Protein AF-0000000066708363 (afdb_homodimer)

Structure (mmCIF, N/CA/C/O backbone):
data_AF-0000000066708363-model_v1
#
loop_
_entity.id
_entity.type
_entity.pdbx_description
1 polymer Bm6282
#
loop_
_atom_site.group_PDB
_atom_site.id
_atom_site.type_symbol
_atom_site.label_atom_id
_atom_site.label_alt_id
_atom_site.label_comp_id
_atom_site.label_asym_id
_atom_site.label_entity_id
_atom_site.label_seq_id
_atom_site.pdbx_PDB_ins_code
_atom_site.Cartn_x
_atom_site.Cartn_y
_atom_site.Cartn_z
_atom_site.occupancy
_atom_site.B_iso_or_equiv
_atom_site.auth_seq_id
_atom_site.auth_comp_id
_atom_site.auth_asym_id
_atom_site.auth_atom_id
_atom_site.pdbx_PDB_model_num
ATOM 1 N N . MET A 1 1 ? 2.162 -27.375 -17.016 1 74.38 1 MET A N 1
ATOM 2 C CA . MET A 1 1 ? 1.896 -26.875 -15.672 1 74.38 1 MET A CA 1
ATOM 3 C C . MET A 1 1 ? 2.543 -25.516 -15.461 1 74.38 1 MET A C 1
ATOM 5 O O . MET A 1 1 ? 3.693 -25.297 -15.844 1 74.38 1 MET A O 1
ATOM 9 N N . LYS A 1 2 ? 1.73 -24.594 -15.117 1 88.69 2 LYS A N 1
ATOM 10 C CA . LYS A 1 2 ? 2.271 -23.266 -14.82 1 88.69 2 LYS A CA 1
ATOM 11 C C . LYS A 1 2 ? 2.275 -23 -13.32 1 88.69 2 LYS A C 1
ATOM 13 O O . LYS A 1 2 ? 1.347 -23.391 -12.609 1 88.69 2 LYS A O 1
ATOM 18 N N . ASN A 1 3 ? 3.418 -22.516 -12.883 1 92.88 3 ASN A N 1
ATOM 19 C CA . ASN A 1 3 ? 3.582 -22.266 -11.453 1 92.88 3 ASN A CA 1
ATOM 20 C C . ASN A 1 3 ? 3.998 -20.828 -11.18 1 92.88 3 ASN A C 1
ATOM 22 O O . ASN A 1 3 ? 4.359 -20.094 -12.102 1 92.88 3 ASN A O 1
ATOM 26 N N . ILE A 1 4 ? 3.881 -20.516 -9.922 1 94.56 4 ILE A N 1
ATOM 27 C CA . ILE A 1 4 ? 4.363 -19.203 -9.477 1 94.56 4 ILE A CA 1
ATOM 28 C C . ILE A 1 4 ? 4.672 -19.25 -7.984 1 94.56 4 ILE A C 1
ATOM 30 O O . ILE A 1 4 ? 3.982 -19.922 -7.219 1 94.56 4 ILE A O 1
ATOM 34 N N . THR A 1 5 ? 5.754 -18.594 -7.633 1 97.56 5 THR A N 1
ATOM 35 C CA . THR A 1 5 ? 6.066 -18.328 -6.23 1 97.56 5 THR A CA 1
ATOM 36 C C . THR A 1 5 ? 6.004 -16.828 -5.934 1 97.56 5 THR A C 1
ATOM 38 O O . THR A 1 5 ? 6.484 -16.016 -6.719 1 97.56 5 THR A O 1
ATOM 41 N N . VAL A 1 6 ? 5.281 -16.484 -4.844 1 97.75 6 VAL A N 1
ATOM 42 C CA . VAL A 1 6 ? 5.219 -15.086 -4.414 1 97.75 6 VAL A CA 1
ATOM 43 C C . VAL A 1 6 ? 5.777 -14.953 -3 1 97.75 6 VAL A C 1
ATOM 45 O O . VAL A 1 6 ? 5.48 -15.781 -2.131 1 97.75 6 VAL A O 1
ATOM 48 N N . THR A 1 7 ? 6.637 -13.961 -2.805 1 98.38 7 THR A N 1
ATOM 49 C CA . THR A 1 7 ? 7.195 -13.672 -1.487 1 98.38 7 THR A CA 1
ATOM 50 C C . THR A 1 7 ? 6.941 -12.219 -1.099 1 98.38 7 THR A C 1
ATOM 52 O O . THR A 1 7 ? 6.668 -11.383 -1.959 1 98.38 7 THR A O 1
ATOM 55 N N . GLY A 1 8 ? 6.941 -11.961 0.172 1 98.19 8 GLY A N 1
ATOM 56 C CA . GLY A 1 8 ? 6.801 -10.602 0.678 1 98.19 8 GLY A CA 1
ATOM 57 C C . GLY A 1 8 ? 6.766 -10.531 2.193 1 98.19 8 GLY A C 1
ATOM 58 O O . GLY A 1 8 ? 6.977 -11.539 2.871 1 98.19 8 GLY A O 1
ATOM 59 N N . GLN A 1 9 ? 6.656 -9.312 2.684 1 98.12 9 GLN A N 1
ATOM 60 C CA . GLN A 1 9 ? 6.527 -9 4.105 1 98.12 9 GLN A CA 1
ATOM 61 C C . GLN A 1 9 ? 5.367 -8.039 4.359 1 98.12 9 GLN A C 1
ATOM 63 O O . GLN A 1 9 ? 5.258 -7.008 3.697 1 98.12 9 GLN A O 1
ATOM 68 N N . VAL A 1 10 ? 4.523 -8.391 5.316 1 97.94 10 VAL A N 1
ATOM 69 C CA . VAL A 1 10 ? 3.334 -7.57 5.531 1 97.94 10 VAL A CA 1
ATOM 70 C C . VAL A 1 10 ? 3.5 -6.742 6.805 1 97.94 10 VAL A C 1
ATOM 72 O O . VAL A 1 10 ? 4.055 -7.219 7.797 1 97.94 10 VAL A O 1
ATOM 75 N N . ALA A 1 11 ? 3.039 -5.535 6.73 1 96.81 11 ALA A N 1
ATOM 76 C CA . ALA A 1 11 ? 3.104 -4.652 7.891 1 96.81 11 ALA A CA 1
ATOM 77 C C . ALA A 1 11 ? 1.813 -3.85 8.039 1 96.81 11 ALA A C 1
ATOM 79 O O . ALA A 1 11 ? 1.157 -3.527 7.047 1 96.81 11 ALA A O 1
ATOM 80 N N . CYS A 1 12 ? 1.531 -3.574 9.25 1 97.5 12 CYS A N 1
ATOM 81 C CA . CYS A 1 12 ? 0.507 -2.604 9.617 1 97.5 12 CYS A CA 1
ATOM 82 C C . CYS A 1 12 ? 1.128 -1.377 10.281 1 97.5 12 CYS A C 1
ATOM 84 O O . CYS A 1 12 ? 1.634 -1.46 11.398 1 97.5 12 CYS A O 1
ATOM 86 N N . SER A 1 13 ? 0.974 -0.237 9.547 1 95 13 SER A N 1
ATOM 87 C CA . SER A 1 13 ? 1.759 0.93 9.938 1 95 13 SER A CA 1
ATOM 88 C C . SER A 1 13 ? 3.252 0.618 9.938 1 95 13 SER A C 1
ATOM 90 O O . SER A 1 13 ? 3.807 0.215 8.914 1 95 13 SER A O 1
ATOM 92 N N . ASP A 1 14 ? 3.912 0.66 11.047 1 93.19 14 ASP A N 1
ATOM 93 C CA . ASP A 1 14 ? 5.352 0.419 11.094 1 93.19 14 ASP A CA 1
ATOM 94 C C . ASP A 1 14 ? 5.664 -0.909 11.773 1 93.19 14 ASP A C 1
ATOM 96 O O . ASP A 1 14 ? 6.805 -1.157 12.172 1 93.19 14 ASP A O 1
ATOM 100 N N . ARG A 1 15 ? 4.617 -1.776 11.812 1 95.31 15 ARG A N 1
ATOM 101 C CA . ARG A 1 15 ? 4.812 -3.021 12.547 1 95.31 15 ARG A CA 1
ATOM 102 C C . ARG A 1 15 ? 4.566 -4.23 11.648 1 95.31 15 ARG A C 1
ATOM 104 O O . ARG A 1 15 ? 3.512 -4.34 11.023 1 95.31 15 ARG A O 1
ATOM 111 N N . SER A 1 16 ? 5.551 -5.168 11.695 1 96.5 16 SER A N 1
ATOM 112 C CA . SER A 1 16 ? 5.359 -6.441 11.008 1 96.5 16 SER A CA 1
ATOM 113 C C . SER A 1 16 ? 4.215 -7.238 11.625 1 96.5 16 SER A C 1
ATOM 115 O O . SER A 1 16 ? 4.039 -7.238 12.844 1 96.5 16 SER A O 1
ATOM 117 N N . GLN A 1 17 ? 3.527 -7.895 10.773 1 97.25 17 GLN A N 1
ATOM 118 C CA . GLN A 1 17 ? 2.361 -8.617 11.266 1 97.25 17 GLN A CA 1
ATOM 119 C C . GLN A 1 17 ? 2.529 -10.125 11.078 1 97.25 17 GLN A C 1
ATOM 121 O O . GLN A 1 17 ? 2.771 -10.594 9.961 1 97.25 17 GLN A O 1
ATOM 126 N N . LYS A 1 18 ? 2.379 -10.812 12.141 1 97.56 18 LYS A N 1
ATOM 127 C CA . LYS A 1 18 ? 2.455 -12.273 12.102 1 97.56 18 LYS A CA 1
ATOM 128 C C . LYS A 1 18 ? 1.069 -12.891 11.945 1 97.56 18 LYS A C 1
ATOM 130 O O . LYS A 1 18 ? 0.058 -12.234 12.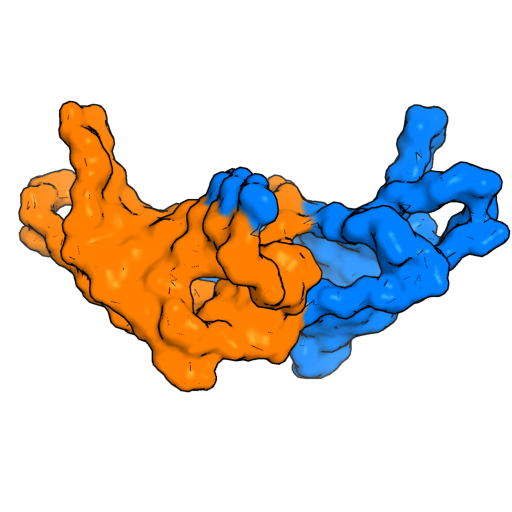211 1 97.56 18 LYS A O 1
ATOM 135 N N . ASP A 1 19 ? 0.992 -14.102 11.43 1 97.94 19 ASP A N 1
ATOM 136 C CA . ASP A 1 19 ? -0.207 -14.93 11.367 1 97.94 19 ASP A CA 1
ATOM 137 C C . ASP A 1 19 ? -1.272 -14.289 10.477 1 97.94 19 ASP A C 1
ATOM 139 O O . ASP A 1 19 ? -2.469 -14.406 10.75 1 97.94 19 ASP A O 1
ATOM 143 N N . ILE A 1 20 ? -0.797 -13.531 9.5 1 98.5 20 ILE A N 1
ATOM 144 C CA . ILE A 1 20 ? -1.688 -12.984 8.484 1 98.5 20 ILE A CA 1
ATOM 145 C C . ILE A 1 20 ? -1.919 -14.023 7.387 1 98.5 20 ILE A C 1
ATOM 147 O O . ILE A 1 20 ? -0.967 -14.609 6.867 1 98.5 20 ILE A O 1
ATOM 151 N N . GLU A 1 21 ? -3.127 -14.266 7.047 1 98.69 21 GLU A N 1
ATOM 152 C CA . GLU A 1 21 ? -3.469 -15.242 6.02 1 98.69 21 GLU A CA 1
ATOM 153 C C . GLU A 1 21 ? -3.248 -14.672 4.621 1 98.69 21 GLU A C 1
ATOM 155 O O . GLU A 1 21 ? -3.766 -13.602 4.293 1 98.69 21 GLU A O 1
ATOM 160 N N . ILE A 1 22 ? -2.516 -15.43 3.816 1 98.81 22 ILE A N 1
ATOM 161 C CA . ILE A 1 22 ? -2.227 -15.102 2.424 1 98.81 22 ILE A CA 1
ATOM 162 C C . ILE A 1 22 ? -2.775 -16.203 1.513 1 98.81 22 ILE A C 1
ATOM 164 O O . ILE A 1 22 ? -2.455 -17.375 1.687 1 98.81 22 ILE A O 1
ATOM 168 N N . GLN A 1 23 ? -3.59 -15.773 0.571 1 98.69 23 GLN A N 1
ATOM 169 C CA . GLN A 1 23 ? -4.145 -16.719 -0.394 1 98.69 23 GLN A CA 1
ATOM 170 C C . GLN A 1 23 ? -3.65 -16.406 -1.806 1 98.69 23 GLN A C 1
ATOM 172 O O . GLN A 1 23 ? -3.68 -15.258 -2.246 1 98.69 23 GLN A O 1
ATOM 177 N N . LEU A 1 24 ? -3.236 -17.438 -2.469 1 97.69 24 LEU A N 1
ATOM 178 C CA . LEU A 1 24 ? -2.881 -17.344 -3.881 1 97.69 24 LEU A CA 1
ATOM 179 C C . LEU A 1 24 ? -3.986 -17.922 -4.758 1 97.69 24 LEU A C 1
ATOM 181 O O . LEU A 1 24 ? -4.355 -19.094 -4.609 1 97.69 24 LEU A O 1
ATOM 185 N N . TRP A 1 25 ? -4.473 -17.016 -5.629 1 95.56 25 TRP A N 1
ATOM 186 C CA . TRP A 1 25 ? -5.605 -17.359 -6.484 1 95.56 25 TRP A CA 1
ATOM 187 C C . TRP A 1 25 ? -5.219 -17.281 -7.957 1 95.56 25 TRP A C 1
ATOM 189 O O . TRP A 1 25 ? -4.203 -16.672 -8.305 1 95.56 25 TRP A O 1
ATOM 199 N N . GLU A 1 26 ? -5.926 -18 -8.773 1 92.31 26 GLU A N 1
ATOM 200 C CA . GLU A 1 26 ? -5.828 -17.922 -10.227 1 92.31 26 GLU A CA 1
ATOM 201 C C . GLU A 1 26 ? -7.176 -17.578 -10.852 1 92.31 26 GLU A C 1
ATOM 203 O O . GLU A 1 26 ? -8.195 -18.188 -10.516 1 92.31 26 GLU A O 1
ATOM 208 N N . ARG A 1 27 ? -7.094 -16.516 -11.734 1 89.12 27 ARG A N 1
ATOM 209 C CA . ARG A 1 27 ? -8.32 -16.094 -12.406 1 89.12 27 ARG A CA 1
ATOM 210 C C . ARG A 1 27 ? -8.664 -17.047 -13.555 1 89.12 27 ARG A C 1
ATOM 212 O O . ARG A 1 27 ? -7.793 -17.422 -14.336 1 89.12 27 ARG A O 1
ATOM 219 N N . ASP A 1 28 ? -9.875 -17.453 -13.586 1 78.12 28 ASP A N 1
ATOM 220 C CA . ASP A 1 28 ? -10.352 -18.281 -14.703 1 78.12 28 ASP A CA 1
ATOM 221 C C . ASP A 1 28 ? -11.477 -17.562 -15.453 1 78.12 28 ASP A C 1
ATOM 223 O O . ASP A 1 28 ? -12.242 -16.797 -14.867 1 78.12 28 ASP A O 1
ATOM 227 N N . THR A 1 29 ? -11.438 -17.578 -16.719 1 68.69 29 THR A N 1
ATOM 228 C CA . THR A 1 29 ? -12.438 -16.922 -17.562 1 68.69 29 THR A CA 1
ATOM 229 C C . THR A 1 29 ? -13.75 -17.719 -17.562 1 68.69 29 THR A C 1
ATOM 231 O O . THR A 1 29 ? -14.828 -17.125 -17.609 1 68.69 29 THR A O 1
ATOM 234 N N . LEU A 1 30 ? -13.664 -18.953 -17.5 1 67.19 30 LEU A N 1
ATOM 235 C CA . LEU A 1 30 ? -14.852 -19.766 -17.734 1 67.19 30 LEU A CA 1
ATOM 236 C C . LEU A 1 30 ? -15.406 -20.312 -16.422 1 67.19 30 LEU A C 1
ATOM 238 O O . LEU A 1 30 ? -16.609 -20.562 -16.312 1 67.19 30 LEU A O 1
ATOM 242 N N . ASP A 1 31 ? -14.609 -20.5 -15.516 1 73.5 31 ASP A N 1
ATOM 243 C CA . ASP A 1 31 ? -14.977 -21.062 -14.227 1 73.5 31 ASP A CA 1
ATOM 244 C 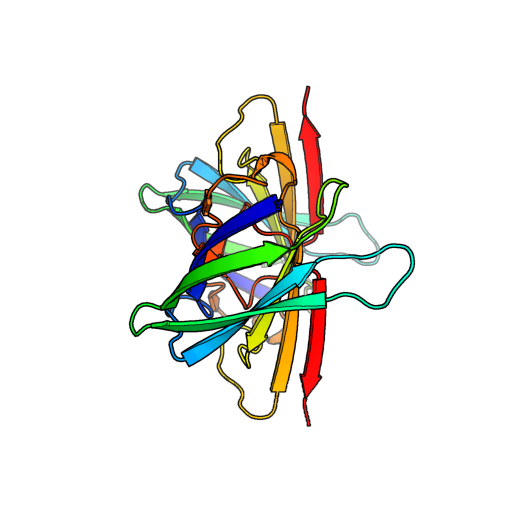C . ASP A 1 31 ? -14.586 -20.141 -13.078 1 73.5 31 ASP A C 1
ATOM 246 O O . ASP A 1 31 ? -13.938 -19.109 -13.297 1 73.5 31 ASP A O 1
ATOM 250 N N . PRO A 1 32 ? -15.312 -20.406 -11.984 1 81.38 32 PRO A N 1
ATOM 251 C CA . PRO A 1 32 ? -14.898 -19.641 -10.805 1 81.38 32 PRO A CA 1
ATOM 252 C C . PRO A 1 32 ? -13.391 -19.672 -10.578 1 81.38 32 PRO A C 1
ATOM 254 O O . PRO A 1 32 ? -12.719 -20.625 -10.984 1 81.38 32 PRO A O 1
ATOM 257 N N . ASP A 1 33 ? -12.805 -18.594 -9.938 1 88.06 33 ASP A N 1
ATOM 258 C CA . ASP A 1 33 ? -11.383 -18.531 -9.602 1 88.06 33 ASP A CA 1
ATOM 259 C C . ASP A 1 33 ? -10.977 -19.703 -8.711 1 88.06 33 ASP A C 1
ATOM 261 O O . ASP A 1 33 ? -11.789 -20.203 -7.922 1 88.06 33 ASP A O 1
ATOM 265 N N . ASP A 1 34 ? -9.797 -20.172 -8.938 1 90.69 34 ASP A N 1
ATOM 266 C CA . ASP A 1 34 ? -9.281 -21.297 -8.172 1 90.69 34 ASP A CA 1
ATOM 267 C C . ASP A 1 34 ? -8.297 -20.844 -7.098 1 90.69 34 ASP A C 1
ATOM 269 O O . ASP A 1 34 ? -7.406 -20.031 -7.371 1 90.69 34 ASP A O 1
ATOM 273 N N . LEU A 1 35 ? -8.523 -21.344 -5.902 1 94.5 35 LEU A N 1
ATOM 274 C CA . LEU A 1 35 ? -7.535 -21.188 -4.84 1 94.5 35 LEU A CA 1
ATOM 275 C C . LEU A 1 35 ? -6.379 -22.172 -5.031 1 94.5 35 LEU A C 1
ATOM 277 O O . LEU A 1 35 ? -6.57 -23.391 -4.965 1 94.5 35 LEU A O 1
ATOM 281 N N . LEU A 1 36 ? -5.211 -21.578 -5.238 1 94.44 36 LEU A N 1
ATOM 282 C CA . LEU A 1 36 ? -4.062 -22.438 -5.508 1 94.44 36 LEU A CA 1
ATOM 283 C C . LEU A 1 36 ? -3.396 -22.875 -4.207 1 94.44 36 LEU A C 1
ATOM 285 O O . LEU A 1 36 ? -2.918 -24.016 -4.098 1 94.44 36 LEU A O 1
ATOM 289 N N . ASN A 1 37 ? -3.309 -22 -3.273 1 97.31 37 ASN A N 1
ATOM 290 C CA . ASN A 1 37 ? -2.645 -22.297 -2.006 1 97.31 37 ASN A CA 1
ATOM 291 C C . ASN A 1 37 ? -2.928 -21.203 -0.97 1 97.31 37 ASN A C 1
ATOM 293 O O . ASN A 1 37 ? -3.398 -20.125 -1.314 1 97.31 37 ASN A O 1
ATOM 297 N N . THR A 1 38 ? -2.697 -21.562 0.262 1 98.5 38 THR A N 1
ATOM 298 C CA . THR A 1 38 ? -2.809 -20.625 1.374 1 98.5 38 THR A CA 1
ATOM 299 C C . THR A 1 38 ? -1.604 -20.75 2.303 1 98.5 38 THR A C 1
ATOM 301 O O . THR A 1 38 ? -1.072 -21.844 2.502 1 98.5 38 THR A O 1
ATOM 304 N N . THR A 1 39 ? -1.178 -19.641 2.848 1 98.69 39 THR A N 1
ATOM 305 C CA . THR A 1 39 ? -0.125 -19.609 3.855 1 98.69 39 THR A CA 1
ATOM 306 C C . THR A 1 39 ? -0.361 -18.5 4.867 1 98.69 39 THR A C 1
ATOM 308 O O . THR A 1 39 ? -1.358 -17.781 4.781 1 98.69 39 THR A O 1
ATOM 311 N N . LYS A 1 40 ? 0.516 -18.438 5.93 1 98.75 40 LYS A N 1
ATOM 312 C CA . LYS A 1 40 ? 0.484 -17.359 6.922 1 98.75 40 LYS A CA 1
ATOM 313 C C . LYS A 1 40 ? 1.862 -16.734 7.094 1 98.75 40 LYS A C 1
ATOM 315 O O . LYS A 1 40 ? 2.883 -17.391 6.867 1 98.75 40 LYS A O 1
ATOM 320 N N . THR A 1 41 ? 1.839 -15.5 7.398 1 98.75 41 THR A N 1
ATOM 321 C CA . THR A 1 41 ? 3.109 -14.828 7.645 1 98.75 41 THR A CA 1
ATOM 322 C C . THR A 1 41 ? 3.756 -15.344 8.922 1 98.75 41 THR A C 1
ATOM 324 O O . THR A 1 41 ? 3.064 -15.812 9.828 1 98.75 41 THR A O 1
ATOM 327 N N . ASP A 1 42 ? 5.051 -15.219 8.914 1 98.62 42 ASP A N 1
ATOM 328 C CA . ASP A 1 42 ? 5.805 -15.648 10.094 1 98.62 42 ASP A CA 1
ATOM 329 C C . ASP A 1 42 ? 5.973 -14.508 11.086 1 98.62 42 ASP A C 1
ATOM 331 O O . ASP A 1 42 ? 5.281 -13.492 11 1 98.62 42 ASP A O 1
ATOM 335 N N . ASN A 1 43 ? 6.895 -14.617 12.094 1 97.56 43 ASN A N 1
ATOM 336 C CA . ASN A 1 43 ? 7.074 -13.672 13.188 1 97.56 43 ASN A CA 1
ATOM 337 C C . ASN A 1 43 ? 7.613 -12.336 12.695 1 97.56 43 ASN A C 1
ATOM 339 O O . ASN A 1 43 ? 7.539 -11.328 13.398 1 97.56 43 ASN A O 1
ATOM 343 N N . HIS A 1 44 ? 8.133 -12.375 11.562 1 97.19 44 HIS A N 1
ATOM 344 C CA . HIS A 1 44 ? 8.688 -11.156 10.992 1 97.19 44 HIS A CA 1
ATOM 345 C C . HIS A 1 44 ? 7.789 -10.602 9.891 1 97.19 44 HIS A C 1
ATOM 347 O O . HIS A 1 44 ? 8.18 -9.688 9.164 1 97.19 44 HIS A O 1
ATOM 353 N N . GLY A 1 45 ? 6.586 -11.133 9.773 1 98.31 45 GLY A N 1
ATOM 354 C CA . GLY A 1 45 ? 5.633 -10.672 8.773 1 98.31 45 GLY A CA 1
ATOM 355 C C . GLY A 1 45 ? 5.934 -11.188 7.383 1 98.31 45 GLY A C 1
ATOM 356 O O . GLY A 1 45 ? 5.348 -10.719 6.402 1 98.31 45 GLY A O 1
ATOM 357 N N . ARG A 1 46 ? 6.883 -12.18 7.273 1 98.69 46 ARG A N 1
ATOM 358 C CA . ARG A 1 46 ? 7.285 -12.68 5.965 1 98.69 46 ARG A CA 1
ATOM 359 C C . ARG A 1 46 ? 6.379 -13.82 5.512 1 98.69 46 ARG A C 1
ATOM 361 O O . ARG A 1 46 ? 5.867 -14.578 6.336 1 98.69 46 ARG A O 1
ATOM 368 N N . PHE A 1 47 ? 6.27 -13.906 4.215 1 98.81 47 PHE A N 1
ATOM 369 C CA . PHE A 1 47 ? 5.543 -15.039 3.658 1 98.81 47 PHE A CA 1
ATOM 370 C C . PHE A 1 47 ? 6.195 -15.516 2.365 1 98.81 47 PHE A C 1
ATOM 372 O O . PHE A 1 47 ? 6.926 -14.766 1.719 1 98.81 47 PHE A O 1
ATOM 379 N N . ARG A 1 48 ? 6.043 -16.703 2.084 1 98.75 48 ARG A N 1
ATOM 380 C CA . ARG A 1 48 ? 6.324 -17.391 0.822 1 98.75 48 ARG A CA 1
ATOM 381 C C . ARG A 1 48 ? 5.191 -18.328 0.442 1 98.75 48 ARG A C 1
ATOM 383 O O . ARG A 1 48 ? 4.781 -19.172 1.246 1 98.75 48 ARG A O 1
ATOM 390 N N . ILE A 1 49 ? 4.68 -18.172 -0.757 1 98.62 49 ILE A N 1
ATOM 391 C CA . ILE A 1 49 ? 3.557 -19.016 -1.169 1 98.62 49 ILE A CA 1
ATOM 392 C C . ILE A 1 49 ? 3.771 -19.5 -2.602 1 98.62 49 ILE A C 1
ATOM 394 O O . ILE A 1 49 ? 4.16 -18.719 -3.475 1 98.62 49 ILE A O 1
ATOM 398 N N . PHE A 1 50 ? 3.613 -20.734 -2.738 1 97.38 50 PHE A N 1
ATOM 399 C CA . PHE A 1 50 ? 3.775 -21.406 -4.023 1 97.38 50 PHE A CA 1
ATOM 400 C C . PHE A 1 50 ? 2.439 -21.922 -4.535 1 97.38 50 PHE A C 1
ATOM 402 O O . PHE A 1 50 ? 1.643 -22.469 -3.764 1 97.38 50 PHE A O 1
ATOM 409 N N . GLY A 1 51 ? 2.199 -21.672 -5.82 1 95 51 GLY A N 1
ATOM 410 C CA . GLY A 1 51 ? 1.016 -22.234 -6.457 1 95 51 GLY A CA 1
ATOM 411 C C . GLY A 1 51 ? 1.285 -22.766 -7.852 1 95 51 GLY A C 1
ATOM 412 O O . GLY A 1 51 ? 2.199 -22.312 -8.531 1 95 51 GLY A O 1
ATOM 413 N N . GLN A 1 52 ? 0.464 -23.75 -8.164 1 90.38 52 GLN A N 1
ATOM 414 C CA . GLN A 1 52 ? 0.571 -24.328 -9.5 1 90.38 52 GLN A CA 1
ATOM 415 C C . GLN A 1 52 ? -0.801 -24.734 -10.039 1 90.38 52 GLN A C 1
ATOM 417 O O . GLN A 1 52 ? -1.725 -25 -9.266 1 90.38 52 GLN A O 1
ATOM 422 N N . GLU A 1 53 ? -0.96 -24.516 -11.242 1 82.62 53 GLU A N 1
ATOM 423 C CA . GLU A 1 53 ? -2.199 -24.922 -11.906 1 82.62 53 GLU A CA 1
ATOM 424 C C . GLU A 1 53 ? -1.915 -25.609 -13.234 1 82.62 53 GLU A C 1
ATOM 426 O O . GLU A 1 53 ? -0.942 -25.266 -13.914 1 82.62 53 GLU A O 1
ATOM 431 N N . ASN A 1 54 ? -2.834 -26.562 -13.453 1 75.19 54 ASN A N 1
ATOM 432 C CA . ASN A 1 54 ? -2.738 -27.297 -14.711 1 75.19 54 ASN A CA 1
ATOM 433 C C . ASN A 1 54 ? -3.441 -26.562 -15.852 1 75.19 54 ASN A C 1
ATOM 435 O O . ASN A 1 54 ? -4.629 -26.781 -16.109 1 75.19 54 ASN A O 1
ATOM 439 N N . GLU A 1 55 ? -3.039 -25.453 -16.094 1 65.06 55 GLU A N 1
ATOM 440 C CA . GLU A 1 55 ? -3.703 -24.781 -17.203 1 65.06 55 GLU A CA 1
ATOM 441 C C . GLU A 1 55 ? -2.76 -24.625 -18.391 1 65.06 55 GLU A C 1
ATOM 443 O O . GLU A 1 55 ? -1.555 -24.438 -18.219 1 65.06 55 GLU A O 1
ATOM 448 N N . VAL A 1 56 ? -3.312 -25 -19.5 1 60.56 56 VAL A N 1
ATOM 449 C CA . VAL A 1 56 ? -2.598 -24.891 -20.766 1 60.56 56 VAL A CA 1
ATOM 450 C C . VAL A 1 56 ? -2.266 -23.422 -21.031 1 60.56 56 VAL A C 1
ATOM 452 O O . VAL A 1 56 ? -1.199 -23.109 -21.578 1 60.56 56 VAL A O 1
ATOM 455 N N . ASN A 1 57 ? -3.209 -22.594 -20.641 1 62.31 57 ASN A N 1
ATOM 456 C CA . ASN A 1 57 ? -3.012 -21.172 -20.891 1 62.31 57 ASN A CA 1
ATOM 457 C C . ASN A 1 57 ? -2.326 -20.5 -19.703 1 62.31 57 ASN A C 1
ATOM 459 O O . ASN A 1 57 ? -2.238 -21.062 -18.625 1 62.31 57 ASN A O 1
ATOM 463 N N . ASN A 1 58 ? -1.78 -19.391 -20.031 1 72.62 58 ASN A N 1
ATOM 464 C CA . ASN A 1 58 ? -1.116 -18.609 -19 1 72.62 58 ASN A CA 1
ATOM 465 C C . ASN A 1 58 ? -2.061 -18.281 -17.844 1 72.62 58 ASN A C 1
ATOM 467 O O . ASN A 1 58 ? -3.262 -18.109 -18.047 1 72.62 58 ASN A O 1
ATOM 471 N N . ILE A 1 59 ? -1.612 -18.594 -16.625 1 82.88 59 ILE A N 1
ATOM 472 C CA . ILE A 1 59 ? -2.416 -18.26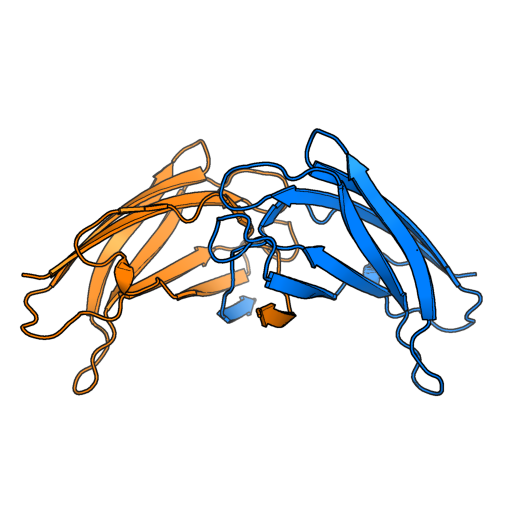6 -15.453 1 82.88 59 ILE A CA 1
ATOM 473 C C . ILE A 1 59 ? -2.352 -16.766 -15.18 1 82.88 59 ILE A C 1
ATOM 475 O O . ILE A 1 59 ? -1.387 -16.109 -15.555 1 82.88 59 ILE A O 1
ATOM 479 N N . GLU A 1 60 ? -3.438 -16.219 -14.617 1 89.62 60 GLU A N 1
ATOM 480 C CA . GLU A 1 60 ? -3.533 -14.844 -14.133 1 89.62 60 GLU A CA 1
ATOM 481 C C . GLU A 1 60 ? -3.648 -14.805 -12.609 1 89.62 60 GLU A C 1
ATOM 483 O O . GLU A 1 60 ? -4.746 -14.648 -12.07 1 89.62 60 GLU A O 1
ATOM 488 N N . PRO A 1 61 ? -2.475 -14.914 -11.984 1 93.25 61 PRO A N 1
ATOM 489 C CA . PRO A 1 61 ? -2.482 -15.039 -10.531 1 93.25 61 PRO A CA 1
ATOM 490 C C . PRO A 1 61 ? -2.758 -13.719 -9.82 1 93.25 61 PRO A C 1
ATOM 492 O O . PRO A 1 61 ? -2.479 -12.648 -10.367 1 93.25 61 PRO A O 1
ATOM 495 N N . TYR A 1 62 ? -3.332 -13.812 -8.617 1 95.94 62 TYR A N 1
ATOM 496 C CA . TYR A 1 62 ? -3.455 -12.688 -7.703 1 95.94 62 TYR A CA 1
ATOM 497 C C . TYR A 1 62 ? -3.459 -13.156 -6.254 1 95.94 62 TYR A C 1
ATOM 499 O O . TYR A 1 62 ? -3.67 -14.344 -5.98 1 95.94 62 TYR A O 1
ATOM 507 N N . LEU A 1 63 ? -3.158 -12.25 -5.387 1 97.94 63 LEU A N 1
ATOM 508 C CA . LEU A 1 63 ? -3.145 -12.562 -3.961 1 97.94 63 LEU A CA 1
ATOM 509 C C . LEU A 1 63 ? -4.328 -11.914 -3.25 1 97.94 63 LEU A C 1
ATOM 511 O O . LEU A 1 63 ? -4.727 -10.797 -3.592 1 97.94 63 LEU A O 1
ATOM 515 N N . ILE A 1 64 ? -4.812 -12.641 -2.322 1 98.5 64 ILE A N 1
ATOM 516 C CA . ILE A 1 64 ? -5.695 -12.055 -1.32 1 98.5 64 ILE A CA 1
ATOM 517 C C . ILE A 1 64 ? -5.023 -12.102 0.049 1 98.5 64 ILE A C 1
ATOM 519 O O . ILE A 1 64 ? -4.559 -13.156 0.487 1 98.5 64 ILE A O 1
ATOM 523 N N . ILE A 1 65 ? -4.969 -10.984 0.68 1 98.69 65 ILE A N 1
ATOM 524 C CA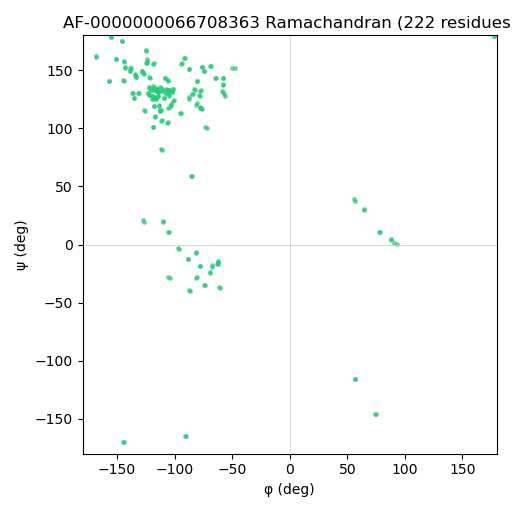 . ILE A 1 65 ? -4.469 -10.898 2.047 1 98.69 65 ILE A CA 1
ATOM 525 C C . ILE A 1 65 ? -5.605 -10.508 2.988 1 98.69 65 ILE A C 1
ATOM 527 O O . ILE A 1 65 ? -6.234 -9.461 2.811 1 98.69 65 ILE A O 1
ATOM 531 N N . ILE A 1 66 ? -5.871 -11.367 3.91 1 98.44 66 ILE A N 1
ATOM 532 C CA . ILE A 1 66 ? -6.941 -11.156 4.879 1 98.44 66 ILE A CA 1
ATOM 533 C C . ILE A 1 66 ? -6.348 -10.672 6.203 1 98.44 66 ILE A C 1
ATOM 535 O O . ILE A 1 66 ? -5.52 -11.359 6.805 1 98.44 66 ILE A O 1
ATOM 539 N N . HIS A 1 67 ? -6.832 -9.547 6.633 1 98.12 67 HIS A N 1
ATOM 540 C CA . HIS A 1 67 ? -6.223 -8.961 7.824 1 98.12 67 HIS A CA 1
ATOM 541 C C . HIS A 1 67 ? -7.191 -8.039 8.547 1 98.12 67 HIS A C 1
ATOM 543 O O . HIS A 1 67 ? -8.352 -7.902 8.133 1 98.12 67 HIS A O 1
ATOM 549 N N . SER A 1 68 ? -6.73 -7.484 9.664 1 97.75 68 SER A N 1
ATOM 550 C CA . SER A 1 68 ? -7.562 -6.605 10.477 1 97.75 68 SER A CA 1
ATOM 551 C C . SER A 1 68 ? -6.867 -5.273 10.742 1 97.75 68 SER A C 1
ATOM 553 O O . SER A 1 68 ? -7.168 -4.594 11.719 1 97.75 68 SER A O 1
ATOM 555 N N . CYS A 1 69 ? -5.922 -4.953 9.961 1 97.12 69 CYS A N 1
ATOM 556 C CA . CYS A 1 69 ? -5.234 -3.674 10.086 1 97.12 69 CYS A CA 1
ATOM 557 C C . CYS A 1 69 ? -6.125 -2.529 9.617 1 97.12 69 CYS A C 1
ATOM 559 O O . CYS A 1 69 ? -6.215 -2.262 8.414 1 97.12 69 CYS A O 1
ATOM 561 N N . ASP A 1 70 ? -6.699 -1.878 10.539 1 93.31 70 ASP A N 1
ATOM 562 C CA . ASP A 1 70 ? -7.59 -0.755 10.266 1 93.31 70 ASP A CA 1
ATOM 563 C C . ASP A 1 70 ? -6.922 0.574 10.609 1 93.31 70 ASP A C 1
ATOM 565 O O . ASP A 1 70 ? -6.785 0.918 11.781 1 93.31 70 ASP A O 1
ATOM 569 N N . ASN A 1 71 ? -6.496 1.326 9.5 1 88.62 71 ASN A N 1
ATOM 570 C CA . ASN A 1 71 ? -5.871 2.635 9.664 1 88.62 71 ASN A CA 1
ATOM 571 C C . ASN A 1 71 ? -4.648 2.564 10.57 1 88.62 71 ASN A C 1
ATOM 573 O O . ASN A 1 71 ? -4.484 3.395 11.469 1 88.62 71 ASN A O 1
ATOM 577 N N . GLY A 1 72 ? -3.932 1.507 10.398 1 92.12 72 GLY A N 1
ATOM 578 C CA . GLY A 1 72 ? -2.643 1.394 11.062 1 92.12 72 GLY A CA 1
ATOM 579 C C . GLY A 1 72 ? -2.73 0.73 12.43 1 92.12 72 GLY A C 1
ATOM 580 O O . GLY A 1 72 ? -1.72 0.588 13.117 1 92.12 72 GLY A O 1
ATOM 581 N N . VAL A 1 73 ? -3.914 0.374 12.742 1 92.69 73 VAL A N 1
ATOM 582 C CA . VAL A 1 73 ? -4.098 -0.313 14.016 1 92.69 73 VAL A CA 1
ATOM 583 C C . VAL A 1 73 ? -4.852 -1.623 13.797 1 92.69 73 VAL A C 1
ATOM 585 O O . VAL A 1 73 ? -5.73 -1.701 12.938 1 92.69 73 VAL A O 1
ATOM 588 N N . ILE A 1 74 ? -4.488 -2.607 14.664 1 95.44 74 ILE A N 1
ATOM 589 C CA . ILE A 1 74 ? -5.195 -3.881 14.57 1 95.44 74 ILE A CA 1
ATOM 590 C C . ILE A 1 74 ? -6.562 -3.766 15.242 1 95.44 74 ILE A C 1
ATOM 592 O O . ILE A 1 74 ? -6.656 -3.445 16.422 1 95.44 74 ILE A O 1
ATOM 596 N N . ASN A 1 75 ? -7.547 -3.943 14.469 1 96.69 75 ASN A N 1
ATOM 597 C CA . ASN A 1 75 ? -8.93 -3.949 14.953 1 96.69 75 ASN A CA 1
ATOM 598 C C . ASN A 1 75 ? -9.602 -5.293 14.695 1 96.69 75 ASN A C 1
ATOM 600 O O . ASN A 1 75 ? -10.078 -5.551 13.586 1 96.69 75 ASN A O 1
ATOM 604 N N . PRO A 1 76 ? -9.688 -6.078 15.68 1 95.56 76 PRO A N 1
ATOM 605 C CA . PRO A 1 76 ? -10.203 -7.438 15.492 1 95.56 76 PRO A CA 1
ATOM 606 C C . PRO A 1 76 ? -11.656 -7.453 15.016 1 95.56 76 PRO A C 1
ATOM 608 O O . PRO A 1 76 ? -12.148 -8.492 14.57 1 95.56 76 PRO A O 1
ATOM 611 N N . LYS A 1 77 ? -12.336 -6.41 15.133 1 97.31 77 LYS A N 1
ATOM 612 C CA . LYS A 1 77 ? -13.719 -6.355 14.695 1 97.31 77 LYS A CA 1
ATOM 613 C C . LYS A 1 77 ? -13.812 -6.121 13.188 1 97.31 77 LYS A C 1
ATOM 615 O O . LYS A 1 77 ? -14.898 -6.105 12.617 1 97.31 77 LYS A O 1
ATOM 620 N N . CYS A 1 78 ? -12.711 -5.875 12.633 1 96.62 78 CYS A N 1
ATOM 621 C CA . CYS A 1 78 ? -12.672 -5.629 11.195 1 96.62 78 CYS A CA 1
ATOM 622 C C . CYS A 1 78 ? -12.047 -6.809 10.461 1 96.62 78 CYS A C 1
ATOM 624 O O . CYS A 1 78 ? -11.07 -7.391 10.922 1 96.62 78 CYS A O 1
ATOM 626 N N . SER A 1 79 ? -12.711 -7.215 9.406 1 96.88 79 SER A N 1
ATOM 627 C CA . SER A 1 79 ? -12.164 -8.141 8.422 1 96.88 79 SER A CA 1
ATOM 628 C C . SER A 1 79 ? -11.93 -7.457 7.078 1 96.88 79 SER A C 1
ATOM 630 O O . SER A 1 79 ? -12.883 -7.008 6.434 1 96.88 79 SER A O 1
ATOM 632 N N . ILE A 1 80 ? -10.703 -7.41 6.734 1 97.88 80 ILE A N 1
ATOM 633 C CA . ILE A 1 80 ? -10.336 -6.715 5.508 1 97.88 80 ILE A CA 1
ATOM 634 C C . ILE A 1 80 ? -9.727 -7.703 4.52 1 97.88 80 ILE A C 1
ATOM 636 O O . ILE A 1 80 ? -8.875 -8.516 4.887 1 97.88 80 ILE A O 1
ATOM 640 N N . LYS A 1 81 ? -10.156 -7.652 3.34 1 98.19 81 LYS A N 1
ATOM 641 C CA . LYS A 1 81 ? -9.633 -8.453 2.238 1 98.19 81 LYS A CA 1
ATOM 642 C C . LYS A 1 81 ? -9.023 -7.566 1.158 1 98.19 81 LYS A C 1
ATOM 644 O O . LYS A 1 81 ? -9.734 -6.82 0.481 1 98.19 81 LYS A O 1
ATOM 649 N N . ASP A 1 82 ? -7.715 -7.633 1.057 1 97.88 82 ASP A N 1
ATOM 650 C CA . ASP A 1 82 ? -7.008 -6.902 0.008 1 97.88 82 ASP A CA 1
ATOM 651 C C . ASP A 1 82 ? -6.629 -7.832 -1.145 1 97.88 82 ASP A C 1
ATOM 653 O O . ASP A 1 82 ? -6.086 -8.914 -0.923 1 97.88 82 ASP A O 1
ATOM 657 N N . ARG A 1 83 ? -6.895 -7.371 -2.297 1 97.56 83 ARG A N 1
ATOM 658 C CA . ARG A 1 83 ? -6.504 -8.109 -3.494 1 97.56 83 ARG A CA 1
ATOM 659 C C . ARG A 1 83 ? -5.328 -7.434 -4.195 1 97.56 83 ARG A C 1
ATOM 661 O O . ARG A 1 83 ? -5.359 -6.227 -4.441 1 97.56 83 ARG A O 1
ATOM 668 N N . TYR A 1 84 ? -4.363 -8.203 -4.477 1 96.69 84 TYR A N 1
ATOM 669 C CA . TYR A 1 84 ? -3.156 -7.73 -5.145 1 96.69 84 TYR A CA 1
ATOM 670 C C . TYR A 1 84 ? -2.957 -8.438 -6.48 1 96.69 84 TYR A C 1
ATOM 672 O O . TYR A 1 84 ? -2.885 -9.664 -6.535 1 96.69 84 TYR A O 1
ATOM 680 N N . GLU A 1 85 ? -2.768 -7.66 -7.508 1 93.44 85 GLU A N 1
ATOM 681 C CA . GLU A 1 85 ? -2.457 -8.266 -8.797 1 93.44 85 GLU A CA 1
ATOM 682 C C . GLU A 1 85 ? -0.98 -8.641 -8.891 1 93.44 85 GLU A C 1
ATOM 684 O O . GLU A 1 85 ? -0.116 -7.898 -8.422 1 93.44 85 GLU A O 1
ATOM 689 N N . ILE A 1 86 ? -0.756 -9.758 -9.477 1 93.56 86 ILE A N 1
ATOM 690 C CA . ILE A 1 86 ? 0.607 -10.219 -9.703 1 93.56 86 ILE A CA 1
ATOM 691 C C . ILE A 1 86 ? 0.935 -10.133 -11.195 1 93.56 86 ILE A C 1
ATOM 693 O O . ILE A 1 86 ? 0.195 -10.656 -12.031 1 93.56 86 ILE A O 1
ATOM 697 N N . PRO A 1 87 ? 2.002 -9.461 -11.516 1 91.44 87 PRO A N 1
ATOM 698 C CA . PRO A 1 87 ? 2.371 -9.375 -12.93 1 91.44 87 PRO A CA 1
ATOM 699 C C . PRO A 1 87 ? 2.576 -10.75 -13.562 1 91.44 87 PRO A C 1
ATOM 701 O O . PRO A 1 87 ? 3.311 -11.578 -13.023 1 91.44 87 PRO A O 1
ATOM 704 N N . ARG A 1 88 ? 2.109 -10.969 -14.742 1 90 88 ARG A N 1
ATOM 705 C CA . ARG A 1 88 ? 2.127 -12.266 -15.422 1 90 88 ARG A CA 1
ATOM 706 C C . ARG A 1 88 ? 3.549 -12.664 -15.797 1 90 88 ARG A C 1
ATOM 708 O O . ARG A 1 88 ? 3.838 -13.852 -15.977 1 90 88 ARG A O 1
ATOM 715 N N . LYS A 1 89 ? 4.383 -11.719 -15.93 1 90.62 89 LYS A N 1
ATOM 716 C CA . LYS A 1 89 ? 5.758 -11.992 -16.344 1 90.62 89 LYS A CA 1
ATOM 717 C C . LYS A 1 89 ? 6.473 -12.867 -15.32 1 90.62 89 LYS A C 1
ATOM 719 O O . LYS A 1 89 ? 7.52 -13.453 -15.617 1 90.62 89 LYS A O 1
ATOM 724 N N . TYR A 1 90 ? 5.887 -12.961 -14.211 1 93.12 90 TYR A N 1
ATOM 725 C CA . TYR A 1 90 ? 6.555 -13.727 -13.164 1 93.12 90 TYR A CA 1
ATOM 726 C C . TYR A 1 90 ? 6.027 -15.156 -13.109 1 93.12 90 TYR A C 1
ATOM 728 O O . TYR A 1 90 ? 6.496 -15.969 -12.305 1 93.12 90 TYR A O 1
ATOM 736 N N . VAL A 1 91 ? 5.051 -15.438 -13.93 1 92.62 91 VAL A N 1
ATOM 737 C CA . VAL A 1 91 ? 4.609 -16.828 -14 1 92.62 91 VAL A CA 1
ATOM 738 C C . VAL A 1 91 ? 5.773 -17.719 -14.422 1 92.62 91 VAL A C 1
ATOM 740 O O . VAL A 1 91 ? 6.477 -17.422 -15.391 1 92.62 91 VAL A O 1
ATOM 743 N N . GLY A 1 92 ? 5.957 -18.766 -13.719 1 93.25 92 GLY A N 1
ATOM 744 C CA . GLY A 1 92 ? 7.102 -19.641 -13.93 1 93.25 92 GLY A CA 1
ATOM 745 C C . GLY A 1 92 ? 8.328 -19.219 -13.141 1 93.25 92 GLY A C 1
ATOM 746 O O . GLY A 1 92 ? 9.398 -19.812 -13.273 1 93.25 92 GLY A O 1
ATOM 747 N N . ASP A 1 93 ? 8.211 -18.203 -12.297 1 94.81 93 ASP A N 1
ATOM 748 C CA . ASP A 1 93 ? 9.312 -17.641 -11.523 1 94.81 93 ASP A CA 1
ATOM 749 C C . ASP A 1 93 ? 8.836 -17.188 -10.141 1 94.81 93 ASP A C 1
ATOM 751 O O . ASP A 1 93 ? 7.789 -17.641 -9.664 1 94.81 93 ASP A O 1
ATOM 755 N N . THR A 1 94 ? 9.672 -16.5 -9.445 1 96.44 94 THR A N 1
ATOM 756 C CA . THR A 1 94 ? 9.352 -15.938 -8.141 1 96.44 94 THR A CA 1
ATOM 757 C C . THR A 1 94 ? 9.133 -14.43 -8.25 1 96.44 94 THR A C 1
ATOM 759 O O . THR A 1 94 ? 9.922 -13.727 -8.883 1 96.44 94 THR A O 1
ATOM 762 N N . TYR A 1 95 ? 8.031 -13.984 -7.715 1 95.94 95 TYR A N 1
ATOM 763 C CA . TYR A 1 95 ? 7.746 -12.555 -7.598 1 95.94 95 TYR A CA 1
ATOM 764 C C . TYR A 1 95 ? 7.902 -12.086 -6.156 1 95.94 95 TYR A C 1
ATOM 766 O O . TYR A 1 95 ? 7.16 -12.523 -5.273 1 95.94 95 TYR A O 1
ATOM 774 N N . ASN A 1 96 ? 8.867 -11.172 -5.992 1 96.75 96 ASN A N 1
ATOM 775 C CA . ASN A 1 96 ? 9.031 -10.547 -4.684 1 96.75 96 ASN A CA 1
ATOM 776 C C . ASN A 1 96 ? 8.273 -9.227 -4.594 1 96.75 96 ASN A C 1
ATOM 778 O O . ASN A 1 96 ? 8.672 -8.234 -5.211 1 96.75 96 ASN A O 1
ATOM 782 N N . MET A 1 97 ? 7.25 -9.219 -3.754 1 96.81 97 MET A N 1
ATOM 783 C CA . MET A 1 97 ? 6.406 -8.031 -3.609 1 96.81 97 MET A CA 1
ATOM 784 C C . MET A 1 97 ? 7.09 -6.98 -2.748 1 96.81 97 MET A C 1
ATOM 786 O O . MET A 1 97 ? 6.688 -5.816 -2.744 1 96.81 97 MET A O 1
ATOM 790 N N . GLY A 1 98 ? 8.102 -7.414 -1.976 1 96.62 98 GLY A N 1
ATOM 791 C CA . GLY A 1 98 ? 8.672 -6.504 -0.993 1 96.62 98 GLY A CA 1
ATOM 792 C C . GLY A 1 98 ? 7.785 -6.305 0.22 1 96.62 98 GLY A C 1
ATOM 793 O O . GLY A 1 98 ? 7.168 -7.254 0.708 1 96.62 98 GLY A O 1
ATOM 794 N N . ILE A 1 99 ? 7.836 -5.102 0.743 1 96.75 99 ILE A N 1
ATOM 795 C CA . ILE A 1 99 ? 6.988 -4.801 1.893 1 96.75 99 ILE A CA 1
ATOM 796 C C . ILE A 1 99 ? 5.586 -4.438 1.419 1 96.75 99 ILE A C 1
ATOM 798 O O . ILE A 1 99 ? 5.422 -3.658 0.477 1 96.75 99 ILE A O 1
ATOM 802 N N . VAL A 1 100 ? 4.68 -5.004 2.053 1 97.31 100 VAL A N 1
ATOM 803 C CA . VAL A 1 100 ? 3.273 -4.742 1.77 1 97.31 100 VAL A CA 1
ATOM 804 C C . VAL A 1 100 ? 2.637 -4.008 2.949 1 97.31 100 VAL A C 1
ATOM 806 O O . VAL A 1 100 ? 2.389 -4.605 3.998 1 97.31 100 VAL A O 1
ATOM 809 N N . SER A 1 101 ? 2.387 -2.75 2.771 1 96.62 101 SER A N 1
ATOM 810 C CA . SER A 1 101 ? 1.7 -1.969 3.795 1 96.62 101 SER A CA 1
ATOM 811 C C . SER A 1 101 ? 0.192 -2.188 3.736 1 96.62 101 SER A C 1
ATOM 813 O O . SER A 1 101 ? -0.466 -1.764 2.783 1 96.62 101 SER A O 1
ATOM 815 N N . LEU A 1 102 ? -0.344 -2.637 4.824 1 96.81 102 LEU A N 1
ATOM 816 C CA . LEU A 1 102 ? -1.746 -3.043 4.828 1 96.81 102 LEU A CA 1
ATOM 817 C C . LEU A 1 102 ? -2.662 -1.834 4.988 1 96.81 102 LEU A C 1
ATOM 819 O O . LEU A 1 102 ? -3.801 -1.846 4.516 1 96.81 102 LEU A O 1
ATOM 823 N N . ASN A 1 103 ? -2.17 -0.838 5.633 1 94.06 103 ASN A N 1
ATOM 824 C CA . ASN A 1 103 ? -3.035 0.278 6 1 94.06 103 ASN A CA 1
ATOM 825 C C . ASN A 1 103 ? -3.088 1.332 4.895 1 94.06 103 ASN A C 1
ATOM 827 O O . ASN A 1 103 ? -3.932 2.23 4.93 1 94.06 103 ASN A O 1
ATOM 831 N N . ILE A 1 104 ? -2.158 1.187 3.932 1 90.81 104 ILE A N 1
ATOM 832 C CA . ILE A 1 104 ? -2.014 2.248 2.941 1 90.81 104 ILE A CA 1
ATOM 833 C C . ILE A 1 104 ? -2.975 2.006 1.779 1 90.81 104 ILE A C 1
ATOM 835 O O . ILE A 1 104 ? -3.012 0.91 1.216 1 90.81 104 ILE A O 1
ATOM 839 N N . VAL A 1 105 ? -3.75 3.01 1.53 1 89.19 105 VAL A N 1
ATOM 840 C CA . VAL A 1 105 ? -4.574 3.061 0.326 1 89.19 105 VAL A CA 1
ATOM 841 C C . VAL A 1 105 ? -4.227 4.309 -0.485 1 89.19 105 VAL A C 1
ATOM 843 O O . VAL A 1 105 ? -4.02 5.383 0.079 1 89.19 105 VAL A O 1
ATOM 846 N N . LYS A 1 106 ? -4.098 4.086 -1.809 1 93.81 106 LYS A N 1
ATOM 847 C CA . LYS A 1 106 ? -3.656 5.211 -2.629 1 93.81 106 LYS A CA 1
ATOM 848 C C . LYS A 1 106 ? -4.336 5.195 -3.994 1 93.81 106 LYS A C 1
ATOM 850 O O . LYS A 1 106 ? -4.871 4.168 -4.414 1 93.81 106 LYS A O 1
ATOM 855 N N . ARG A 1 107 ? -4.367 6.375 -4.609 1 94.5 107 ARG A N 1
ATOM 856 C CA . ARG A 1 107 ? -4.664 6.539 -6.027 1 94.5 107 ARG A CA 1
ATOM 857 C C . ARG A 1 107 ? -3.402 6.871 -6.816 1 94.5 107 ARG A C 1
ATOM 859 O O . ARG A 1 107 ? -2.611 7.719 -6.402 1 94.5 107 ARG A O 1
ATOM 866 N N . ARG A 1 108 ? -3.291 6.16 -7.879 1 95.81 108 ARG A N 1
ATOM 867 C CA . ARG A 1 108 ? -2.033 6.254 -8.617 1 95.81 108 ARG A CA 1
ATOM 868 C C . ARG A 1 108 ? -2.256 6.84 -10.008 1 95.81 108 ARG A C 1
ATOM 870 O O . ARG A 1 108 ? -3.205 6.469 -10.695 1 95.81 108 ARG A O 1
ATOM 877 N N . GLN A 1 109 ? -1.397 7.766 -10.344 1 96.31 109 GLN A N 1
ATOM 878 C CA . GLN A 1 109 ? -1.217 8.234 -11.719 1 96.31 109 GLN A CA 1
ATOM 879 C C . GLN A 1 109 ? 0.201 7.957 -12.211 1 96.31 109 GLN A C 1
ATOM 881 O O . GLN A 1 109 ? 1.173 8.414 -11.602 1 96.31 109 GLN A O 1
ATOM 886 N N . LYS A 1 110 ? 0.345 7.199 -13.211 1 94.5 110 LYS A N 1
ATOM 887 C CA . LYS A 1 110 ? 1.644 6.797 -13.742 1 94.5 110 LYS A CA 1
ATOM 888 C C . LYS A 1 110 ? 1.83 7.305 -15.172 1 94.5 110 LYS A C 1
ATOM 890 O O . LYS A 1 110 ? 0.944 7.141 -16.016 1 94.5 110 LYS A O 1
ATOM 895 N N . ASN A 1 111 ? 2.873 7.961 -15.344 1 95.69 111 ASN A N 1
ATOM 896 C CA . ASN A 1 111 ? 3.309 8.398 -16.672 1 95.69 111 ASN A CA 1
ATOM 897 C C . ASN A 1 111 ? 4.734 7.945 -16.969 1 95.69 111 ASN A C 1
ATOM 899 O O . ASN A 1 111 ? 5.68 8.375 -16.297 1 95.69 111 ASN A O 1
ATOM 903 N N . CYS A 1 112 ? 4.848 7.062 -17.984 1 92.75 112 CYS A N 1
ATOM 904 C CA . CYS A 1 112 ? 6.172 6.605 -18.391 1 92.75 112 CYS A CA 1
ATOM 905 C C . CYS A 1 112 ? 6.434 6.918 -19.859 1 92.75 112 CYS A C 1
ATOM 907 O O . CYS A 1 112 ? 5.531 6.809 -20.688 1 92.75 112 CYS A O 1
ATOM 909 N N . VAL A 1 113 ? 7.621 7.273 -20.234 1 90.88 113 VAL A N 1
ATOM 910 C CA . VAL A 1 113 ? 8.031 7.617 -21.578 1 90.88 113 VAL A CA 1
ATOM 911 C C . VAL A 1 113 ? 8.984 6.555 -22.125 1 90.88 113 VAL A C 1
ATOM 913 O O . VAL A 1 113 ? 9.734 5.938 -21.359 1 90.88 113 VAL A O 1
ATOM 916 N N . MET B 1 1 ? -6.387 28.562 13.047 1 74.38 1 MET B N 1
ATOM 917 C CA . MET B 1 1 ? -5.406 27.906 12.18 1 74.38 1 MET B CA 1
ATOM 918 C C . MET B 1 1 ? -5.414 26.406 12.406 1 74.38 1 MET B C 1
ATOM 920 O O . MET B 1 1 ? -5.457 25.938 13.539 1 74.38 1 MET B O 1
ATOM 924 N N . LYS B 1 2 ? -5.641 25.719 11.344 1 88.75 2 LYS B N 1
ATOM 925 C CA . LYS B 1 2 ? -5.598 24.266 11.445 1 88.75 2 LYS B CA 1
ATOM 926 C C . LYS B 1 2 ? -4.305 23.719 10.844 1 88.75 2 LYS B C 1
ATOM 928 O O . LYS B 1 2 ? -3.824 24.219 9.828 1 88.75 2 LYS B O 1
ATOM 933 N N . ASN B 1 3 ? -3.709 22.828 11.641 1 92.81 3 ASN B N 1
ATOM 934 C CA . ASN B 1 3 ? -2.432 22.266 11.219 1 92.81 3 ASN B CA 1
ATOM 935 C C . ASN B 1 3 ? -2.471 20.75 11.195 1 92.81 3 ASN B C 1
ATOM 937 O O . ASN B 1 3 ? -3.41 20.141 11.711 1 92.81 3 ASN B O 1
ATOM 941 N N . ILE B 1 4 ? -1.431 20.234 10.57 1 94.62 4 ILE B N 1
ATOM 942 C CA . ILE B 1 4 ? -1.266 18.781 10.578 1 94.62 4 ILE B CA 1
ATOM 943 C C . ILE B 1 4 ? 0.199 18.422 10.328 1 94.62 4 ILE B C 1
ATOM 945 O O . ILE B 1 4 ? 0.887 19.109 9.57 1 94.62 4 ILE B O 1
ATOM 949 N N . THR B 1 5 ? 0.633 17.422 11.047 1 97.56 5 THR B N 1
ATOM 950 C CA . THR B 1 5 ? 1.927 16.797 10.781 1 97.56 5 THR B CA 1
ATOM 951 C C . THR B 1 5 ? 1.749 15.359 10.312 1 97.56 5 THR B C 1
ATOM 953 O O . THR B 1 5 ? 0.941 14.617 10.875 1 97.56 5 THR B O 1
ATOM 956 N N . VAL B 1 6 ? 2.439 15.016 9.188 1 97.81 6 VAL B N 1
ATOM 957 C CA . VAL B 1 6 ? 2.41 13.641 8.695 1 97.81 6 VAL B CA 1
ATOM 958 C C . VAL B 1 6 ? 3.826 13.07 8.664 1 97.81 6 VAL B C 1
ATOM 960 O O . VAL B 1 6 ? 4.766 13.758 8.25 1 97.81 6 VAL B O 1
ATOM 963 N N . THR B 1 7 ? 3.967 11.867 9.188 1 98.38 7 THR B N 1
ATOM 964 C CA . THR B 1 7 ? 5.246 11.172 9.156 1 98.38 7 THR B CA 1
ATOM 965 C C . THR B 1 7 ? 5.105 9.805 8.492 1 98.38 7 THR B C 1
ATOM 967 O O . THR B 1 7 ? 4 9.273 8.383 1 98.38 7 THR B O 1
ATOM 970 N N . GLY B 1 8 ? 6.184 9.297 7.98 1 98.19 8 GLY B N 1
ATOM 971 C CA . GLY B 1 8 ? 6.211 7.965 7.391 1 98.19 8 GLY B CA 1
ATOM 972 C C . GLY B 1 8 ? 7.562 7.598 6.805 1 98.19 8 GLY B C 1
ATOM 973 O O . GLY B 1 8 ? 8.531 8.336 6.961 1 98.19 8 GLY B O 1
ATOM 974 N N . GLN B 1 9 ? 7.617 6.395 6.273 1 98.12 9 GLN B N 1
ATOM 975 C CA . GLN B 1 9 ? 8.781 5.852 5.582 1 98.12 9 GLN B CA 1
ATOM 976 C C . GLN B 1 9 ? 8.391 5.234 4.242 1 98.12 9 GLN B C 1
ATOM 978 O O . GLN B 1 9 ? 7.457 4.434 4.172 1 98.12 9 GLN B O 1
ATOM 983 N N . VAL B 1 10 ? 9.109 5.613 3.207 1 97.88 10 VAL B N 1
ATOM 984 C CA . VAL B 1 10 ? 8.719 5.137 1.885 1 97.88 10 VAL B CA 1
ATOM 985 C C . VAL B 1 10 ? 9.688 4.051 1.418 1 97.88 10 VAL B C 1
ATOM 987 O O . VAL B 1 10 ? 10.891 4.133 1.67 1 97.88 10 VAL B O 1
ATOM 990 N N . ALA B 1 11 ? 9.133 3.08 0.771 1 96.81 11 ALA B N 1
ATOM 991 C CA . ALA B 1 11 ? 9.953 1.997 0.233 1 96.81 11 ALA B CA 1
ATOM 992 C C . ALA B 1 11 ? 9.477 1.59 -1.159 1 96.81 11 ALA B C 1
ATOM 994 O O . ALA B 1 11 ? 8.289 1.677 -1.466 1 96.81 11 ALA B O 1
ATOM 995 N N . CYS B 1 12 ? 10.422 1.163 -1.911 1 97.44 12 CYS B N 1
ATOM 996 C CA . CYS B 1 12 ? 10.172 0.48 -3.176 1 97.44 12 CYS B CA 1
ATOM 997 C C . CYS B 1 12 ? 10.594 -0.981 -3.098 1 97.44 12 CYS B C 1
ATOM 999 O O . CYS B 1 12 ? 11.789 -1.282 -3.023 1 97.44 12 CYS B O 1
ATOM 1001 N N . SER B 1 13 ? 9.57 -1.857 -3.209 1 94.94 13 SER B N 1
ATOM 1002 C CA . SER B 1 13 ? 9.812 -3.256 -2.871 1 94.94 13 SER B CA 1
ATOM 1003 C C . SER B 1 13 ? 10.336 -3.396 -1.445 1 94.94 13 SER B C 1
ATOM 1005 O O . SER B 1 13 ? 9.672 -2.986 -0.491 1 94.94 13 SER B O 1
ATOM 1007 N N . ASP B 1 14 ? 11.539 -3.859 -1.252 1 93.19 14 ASP B N 1
ATOM 1008 C CA . ASP B 1 14 ? 12.07 -4.055 0.094 1 93.19 14 ASP B CA 1
ATOM 1009 C C . ASP B 1 14 ? 13.172 -3.045 0.403 1 93.19 14 ASP B C 1
ATOM 1011 O O . ASP B 1 14 ? 13.938 -3.223 1.354 1 93.19 14 ASP B O 1
ATOM 1015 N N . ARG B 1 15 ? 13.148 -1.931 -0.385 1 95.38 15 ARG B N 1
ATOM 1016 C CA . ARG B 1 15 ? 14.242 -0.974 -0.221 1 95.38 15 ARG B CA 1
ATOM 1017 C C . ARG B 1 15 ? 13.703 0.413 0.12 1 95.38 15 ARG B C 1
ATOM 1019 O O . ARG B 1 15 ? 12.852 0.948 -0.594 1 95.38 15 ARG B O 1
ATOM 1026 N N . SER B 1 16 ? 14.297 0.996 1.192 1 96.44 16 SER B N 1
ATOM 1027 C CA . SER B 1 16 ? 13.984 2.383 1.522 1 96.44 16 SER B CA 1
ATOM 1028 C C . SER B 1 16 ? 14.445 3.33 0.419 1 96.44 16 SER B C 1
ATOM 1030 O O . SER B 1 16 ? 15.5 3.129 -0.179 1 96.44 16 SER B O 1
ATOM 1032 N N . GLN B 1 17 ? 13.656 4.316 0.227 1 97.19 17 GLN B N 1
ATOM 1033 C CA . GLN B 1 17 ? 13.977 5.23 -0.867 1 97.19 17 GLN B CA 1
ATOM 1034 C C . GLN B 1 17 ? 14.281 6.629 -0.344 1 97.19 17 GLN B C 1
ATOM 1036 O O . GLN B 1 17 ? 13.477 7.223 0.375 1 97.19 17 GLN B O 1
ATOM 1041 N N . LYS B 1 18 ? 15.398 7.121 -0.719 1 97.5 18 LYS B N 1
ATOM 1042 C CA . LYS B 1 18 ? 15.805 8.469 -0.347 1 97.5 18 LYS B CA 1
ATOM 1043 C C . LYS B 1 18 ? 15.43 9.477 -1.43 1 97.5 18 LYS B C 1
ATOM 1045 O O . LYS B 1 18 ? 15.172 9.102 -2.576 1 97.5 18 LYS B O 1
ATOM 1050 N N . ASP B 1 19 ? 15.273 10.742 -1.071 1 97.94 19 ASP B N 1
ATOM 1051 C CA . ASP B 1 19 ? 15.094 11.875 -1.975 1 97.94 19 ASP B CA 1
ATOM 1052 C C . ASP B 1 19 ? 13.789 11.75 -2.758 1 97.94 19 ASP B C 1
ATOM 1054 O O . ASP B 1 19 ? 13.719 12.148 -3.924 1 97.94 19 ASP B O 1
ATOM 1058 N N . ILE B 1 20 ? 12.828 11.117 -2.113 1 98.5 20 ILE B N 1
ATOM 1059 C CA . ILE B 1 20 ? 11.484 11.062 -2.67 1 98.5 20 ILE B CA 1
ATOM 1060 C C . ILE B 1 20 ? 10.711 12.32 -2.275 1 98.5 20 ILE B C 1
ATOM 1062 O O . ILE B 1 20 ? 10.688 12.703 -1.103 1 98.5 20 ILE B O 1
ATOM 1066 N N . GLU B 1 21 ? 10.117 12.969 -3.201 1 98.69 21 GLU B N 1
ATOM 1067 C CA . GLU B 1 21 ? 9.367 14.188 -2.943 1 98.69 21 GLU B CA 1
ATOM 1068 C C . GLU B 1 21 ? 7.992 13.875 -2.354 1 98.69 21 GLU B C 1
ATOM 1070 O O . GLU B 1 21 ? 7.23 13.094 -2.924 1 98.69 21 GLU B O 1
ATOM 1075 N N . ILE B 1 22 ? 7.699 14.531 -1.23 1 98.81 22 ILE B N 1
ATOM 1076 C CA . ILE B 1 22 ? 6.422 14.43 -0.532 1 98.81 22 ILE B CA 1
ATOM 1077 C C . ILE B 1 22 ? 5.746 15.797 -0.48 1 98.81 22 ILE B C 1
ATOM 1079 O O . ILE B 1 22 ? 6.34 16.766 -0.012 1 98.81 22 ILE B O 1
ATOM 1083 N N . GLN B 1 23 ? 4.531 15.82 -0.973 1 98.69 23 GLN B N 1
ATOM 1084 C CA . GLN B 1 23 ? 3.762 17.062 -0.939 1 98.69 23 GLN B CA 1
ATOM 1085 C C . GLN B 1 23 ? 2.535 16.922 -0.04 1 98.69 23 GLN B C 1
ATOM 1087 O O . GLN B 1 23 ? 1.791 15.945 -0.142 1 98.69 23 GLN B O 1
ATOM 1092 N N . LEU B 1 24 ? 2.348 17.906 0.786 1 97.75 24 LEU B N 1
ATOM 1093 C CA . LEU B 1 24 ? 1.14 18 1.598 1 97.75 24 LEU B CA 1
ATOM 1094 C C . LEU B 1 24 ? 0.182 19.031 1.023 1 97.75 24 LEU B C 1
ATOM 1096 O O . LEU B 1 24 ? 0.543 20.203 0.875 1 97.75 24 LEU B O 1
ATOM 1100 N N . TRP B 1 25 ? -1.012 18.5 0.695 1 95.56 25 TRP B N 1
ATOM 1101 C CA . TRP B 1 25 ? -2.021 19.328 0.043 1 95.56 25 TRP B CA 1
ATOM 1102 C C . TRP B 1 25 ? -3.273 19.453 0.907 1 95.56 25 TRP B C 1
ATOM 1104 O O . TRP B 1 25 ? -3.469 18.656 1.834 1 95.56 25 TRP B O 1
ATOM 1114 N N . GLU B 1 26 ? -4.02 20.484 0.715 1 92.12 26 GLU B N 1
ATOM 1115 C CA . GLU B 1 26 ? -5.34 20.672 1.311 1 92.12 26 GLU B CA 1
ATOM 1116 C C . GLU B 1 26 ? -6.406 20.859 0.238 1 92.12 26 GLU B C 1
ATOM 1118 O O . GLU B 1 26 ? -6.23 21.672 -0.684 1 92.12 26 GLU B O 1
ATOM 1123 N N . ARG B 1 27 ? -7.5 20.016 0.406 1 88.88 27 ARG B N 1
ATOM 1124 C CA . ARG B 1 27 ? -8.594 20.125 -0.551 1 88.88 27 ARG B CA 1
ATOM 1125 C C . ARG B 1 27 ? -9.469 21.344 -0.256 1 88.88 27 ARG B C 1
ATOM 1127 O O . ARG B 1 27 ? -9.797 21.609 0.902 1 88.88 27 ARG B O 1
ATOM 1134 N N . ASP B 1 28 ? -9.758 22.078 -1.251 1 77.44 28 ASP B N 1
ATOM 1135 C CA . ASP B 1 28 ? -10.68 23.203 -1.112 1 77.44 28 ASP B CA 1
ATOM 1136 C C . ASP B 1 28 ? -11.914 23.016 -1.994 1 77.44 28 ASP B C 1
ATOM 1138 O O . ASP B 1 28 ? -11.836 22.375 -3.047 1 77.44 28 ASP B O 1
ATOM 1142 N N . THR B 1 29 ? -13.047 23.281 -1.489 1 67.81 29 THR B N 1
ATOM 1143 C CA . THR B 1 29 ? -14.305 23.125 -2.219 1 67.81 29 THR B CA 1
ATOM 1144 C C . THR B 1 29 ? -14.461 24.219 -3.262 1 67.81 29 THR B C 1
ATOM 1146 O O . THR B 1 29 ? -15.016 23.984 -4.34 1 67.81 29 THR B O 1
ATOM 1149 N N . LEU B 1 30 ? -14.016 25.344 -2.988 1 66.81 30 LEU B N 1
ATOM 1150 C CA . LEU B 1 30 ? -14.359 26.484 -3.836 1 66.81 30 LEU B CA 1
ATOM 1151 C C . LEU B 1 30 ? -13.164 26.891 -4.699 1 66.81 30 LEU B C 1
ATOM 1153 O O . LEU B 1 30 ? -13.344 27.453 -5.785 1 66.81 30 LEU B O 1
ATOM 1157 N N . ASP B 1 31 ? -12.047 26.656 -4.27 1 73.19 31 ASP B N 1
ATOM 1158 C CA . ASP B 1 31 ? -10.82 27.031 -4.957 1 73.19 31 ASP B CA 1
ATOM 1159 C C . ASP B 1 31 ? -9.922 25.812 -5.191 1 73.19 31 ASP B C 1
ATOM 1161 O O . ASP B 1 31 ? -10.211 24.719 -4.711 1 73.19 31 ASP B O 1
ATOM 1165 N N . PRO B 1 32 ? -9.047 26.078 -6.18 1 81.44 32 PRO B N 1
ATOM 1166 C CA . PRO B 1 32 ? -8.07 25 -6.383 1 81.44 32 PRO B CA 1
ATOM 1167 C C . PRO B 1 32 ? -7.402 24.562 -5.082 1 81.44 32 PRO B C 1
ATOM 1169 O O . PRO B 1 32 ? -7.305 25.344 -4.137 1 81.44 32 PRO B O 1
ATOM 1172 N N . ASP B 1 33 ? -6.961 23.25 -5.004 1 88.19 33 ASP B N 1
ATOM 1173 C CA . ASP B 1 33 ? -6.25 22.719 -3.846 1 88.19 33 ASP B CA 1
ATOM 1174 C C . ASP B 1 33 ? -4.98 23.516 -3.566 1 88.19 33 ASP B C 1
ATOM 1176 O O . ASP B 1 33 ? -4.367 24.062 -4.488 1 88.19 33 ASP B O 1
ATOM 1180 N N . ASP B 1 34 ? -4.699 23.672 -2.307 1 90.69 34 ASP B N 1
ATOM 1181 C CA . ASP B 1 34 ? -3.52 24.422 -1.893 1 90.69 34 ASP B CA 1
ATOM 1182 C C . ASP B 1 34 ? -2.387 23.5 -1.477 1 90.69 34 ASP B C 1
ATOM 1184 O O . ASP B 1 34 ? -2.607 22.547 -0.727 1 90.69 34 ASP B O 1
ATOM 1188 N N . LEU B 1 35 ? -1.212 23.781 -2.02 1 94.44 35 LEU B N 1
ATOM 1189 C CA . LEU B 1 35 ? -0.001 23.141 -1.53 1 94.44 35 LEU B CA 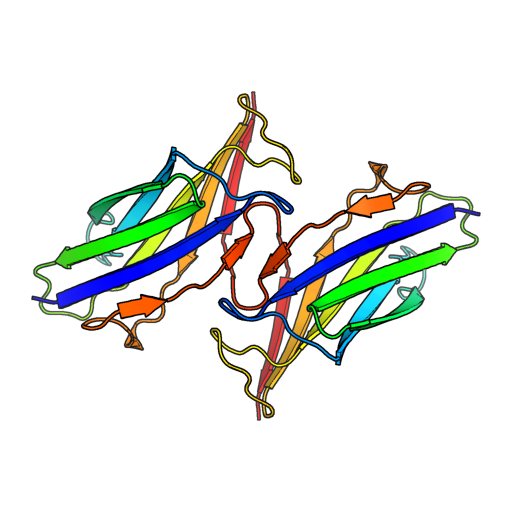1
ATOM 1190 C C . LEU B 1 35 ? 0.45 23.75 -0.21 1 94.44 35 LEU B C 1
ATOM 1192 O O . LEU B 1 35 ? 0.811 24.922 -0.161 1 94.44 35 LEU B O 1
ATOM 1196 N N . LEU B 1 36 ? 0.434 22.922 0.812 1 94.44 36 LEU B N 1
ATOM 1197 C CA . LEU B 1 36 ? 0.78 23.438 2.129 1 94.44 36 LEU B CA 1
ATOM 1198 C C . LEU B 1 36 ? 2.287 23.391 2.354 1 94.44 36 LEU B C 1
ATOM 1200 O O . LEU B 1 36 ? 2.854 24.297 2.979 1 94.44 36 LEU B O 1
ATOM 1204 N N . ASN B 1 37 ? 2.904 22.359 1.918 1 97.31 37 ASN B N 1
ATOM 1205 C CA . ASN B 1 37 ? 4.336 22.172 2.125 1 97.31 37 ASN B CA 1
ATOM 1206 C C . ASN B 1 37 ? 4.883 21.031 1.277 1 97.31 37 ASN B C 1
ATOM 1208 O O . ASN B 1 37 ? 4.117 20.203 0.76 1 97.31 37 ASN B O 1
ATOM 1212 N N . THR B 1 38 ? 6.18 21.047 1.104 1 98.5 38 THR B N 1
ATOM 1213 C CA . THR B 1 38 ? 6.887 19.969 0.416 1 98.5 38 THR B CA 1
ATOM 1214 C C . THR B 1 38 ? 8.125 19.547 1.201 1 98.5 38 THR B C 1
ATOM 1216 O O . THR B 1 38 ? 8.781 20.375 1.83 1 98.5 38 THR B O 1
ATOM 1219 N N . THR B 1 39 ? 8.414 18.281 1.172 1 98.69 39 THR B N 1
ATOM 1220 C CA . THR B 1 39 ? 9.641 17.75 1.763 1 98.69 39 THR B CA 1
ATOM 1221 C C . THR B 1 39 ? 10.172 16.562 0.955 1 98.69 39 THR B C 1
ATOM 1223 O O . THR B 1 39 ? 9.594 16.203 -0.072 1 98.69 39 THR B O 1
ATOM 1226 N N . LYS B 1 40 ? 11.375 16.047 1.364 1 98.75 40 LYS B N 1
ATOM 1227 C CA . LYS B 1 40 ? 11.961 14.852 0.761 1 98.75 40 LYS B CA 1
ATOM 1228 C C . LYS B 1 40 ? 12.344 13.828 1.826 1 98.75 40 LYS B C 1
ATOM 1230 O O . LYS B 1 40 ? 12.625 14.195 2.971 1 98.75 40 LYS B O 1
ATOM 1235 N N . THR B 1 41 ? 12.273 12.625 1.436 1 98.75 41 THR B N 1
ATOM 1236 C CA . THR B 1 41 ? 12.68 11.578 2.367 1 98.75 41 THR B CA 1
ATOM 1237 C C . THR B 1 41 ? 14.188 11.609 2.596 1 98.75 41 THR B C 1
ATOM 1239 O O . THR B 1 41 ? 14.945 12.062 1.732 1 98.75 41 THR B O 1
ATOM 1242 N N . ASP B 1 42 ? 14.531 11.117 3.746 1 98.56 42 ASP B N 1
ATOM 1243 C CA . ASP B 1 42 ? 15.945 11.062 4.094 1 98.56 42 ASP B CA 1
ATOM 1244 C C . ASP B 1 42 ? 16.562 9.734 3.656 1 98.56 42 ASP B C 1
ATOM 1246 O O . ASP B 1 42 ? 15.984 9 2.854 1 98.56 42 ASP B O 1
ATOM 1250 N N . ASN B 1 43 ? 17.781 9.375 4.172 1 97.44 43 ASN B N 1
ATOM 1251 C CA . ASN B 1 43 ? 18.562 8.211 3.754 1 97.44 43 ASN B CA 1
ATOM 1252 C C . ASN B 1 43 ? 17.875 6.906 4.152 1 97.44 43 ASN B C 1
ATOM 1254 O O . ASN B 1 43 ? 18.203 5.84 3.623 1 97.44 43 ASN B O 1
ATOM 1258 N N . HIS B 1 44 ? 17.031 7.023 5.035 1 97.19 44 HIS B N 1
ATOM 1259 C CA . HIS B 1 44 ? 16.312 5.836 5.5 1 97.19 44 HIS B CA 1
ATOM 1260 C C . HIS B 1 44 ? 14.891 5.805 4.969 1 97.19 44 HIS B C 1
ATOM 1262 O O . HIS B 1 44 ? 14.078 4.98 5.402 1 97.19 44 HIS B O 1
ATOM 1268 N N . GLY B 1 45 ? 14.578 6.672 4.035 1 98.25 45 GLY B N 1
ATOM 1269 C CA . GLY B 1 45 ? 13.25 6.715 3.434 1 98.25 45 GLY B CA 1
ATOM 1270 C C . GLY B 1 45 ? 12.219 7.398 4.312 1 98.25 45 GLY B C 1
ATOM 1271 O O . GLY B 1 45 ? 11.023 7.332 4.035 1 98.25 45 GLY B O 1
ATOM 1272 N N . ARG B 1 46 ? 12.688 8.07 5.414 1 98.69 46 ARG B N 1
ATOM 1273 C CA . ARG B 1 46 ? 11.766 8.695 6.352 1 98.69 46 ARG B CA 1
ATOM 1274 C C . ARG B 1 46 ? 11.414 10.117 5.918 1 98.69 46 ARG B C 1
ATOM 1276 O O . ARG B 1 46 ? 12.227 10.797 5.301 1 98.69 46 ARG B O 1
ATOM 1283 N N . PHE B 1 47 ? 10.227 10.5 6.301 1 98.81 47 PHE B N 1
ATOM 1284 C CA . PHE B 1 47 ? 9.836 11.883 6.07 1 98.81 47 PHE B CA 1
ATOM 1285 C C . PHE B 1 47 ? 8.984 12.406 7.223 1 98.81 47 PHE B C 1
ATOM 1287 O O . PHE B 1 47 ? 8.391 11.617 7.969 1 98.81 47 PHE B O 1
ATOM 1294 N N . ARG B 1 48 ? 9.031 13.617 7.43 1 98.75 48 ARG B N 1
ATOM 1295 C CA . ARG B 1 48 ? 8.164 14.422 8.281 1 98.75 48 ARG B CA 1
ATOM 1296 C C . ARG B 1 48 ? 7.75 15.711 7.574 1 98.75 48 ARG B C 1
ATOM 1298 O O . ARG B 1 48 ? 8.602 16.453 7.07 1 98.75 48 ARG B O 1
ATOM 1305 N N . ILE B 1 49 ? 6.457 15.953 7.504 1 98.56 49 ILE B N 1
ATOM 1306 C CA . ILE B 1 49 ? 5.988 17.141 6.801 1 98.56 49 ILE B CA 1
ATOM 1307 C C . ILE B 1 49 ? 4.891 17.828 7.613 1 98.56 49 ILE B C 1
ATOM 1309 O O . ILE B 1 49 ? 3.99 17.156 8.133 1 98.56 49 ILE B O 1
ATOM 1313 N N . PHE B 1 50 ? 5.055 19.062 7.777 1 97.31 50 PHE B N 1
ATOM 1314 C CA . PHE B 1 50 ? 4.129 19.891 8.531 1 97.31 50 PHE B CA 1
ATOM 1315 C C . PHE B 1 50 ? 3.422 20.875 7.605 1 97.31 50 PHE B C 1
ATOM 1317 O O . PHE B 1 50 ? 4.039 21.453 6.707 1 97.31 50 PHE B O 1
ATOM 1324 N N . GLY B 1 51 ? 2.133 20.984 7.797 1 94.94 51 GLY B N 1
ATOM 1325 C CA . GLY B 1 51 ? 1.364 21.984 7.066 1 94.94 51 GLY B CA 1
ATOM 1326 C C . GLY B 1 51 ? 0.329 22.688 7.922 1 94.94 51 GLY B C 1
ATOM 1327 O O . GLY B 1 51 ? -0.155 22.125 8.906 1 94.94 51 GLY B O 1
ATOM 1328 N N . GLN B 1 52 ? 0.081 23.891 7.496 1 90.25 52 GLN B N 1
ATOM 1329 C CA . GLN B 1 52 ? -0.934 24.688 8.195 1 90.25 52 GLN B CA 1
ATOM 1330 C C . GLN B 1 52 ? -1.715 25.562 7.223 1 90.25 52 GLN B C 1
ATOM 1332 O O . GLN B 1 52 ? -1.206 25.922 6.16 1 90.25 52 GLN B O 1
ATOM 1337 N N . GLU B 1 53 ? -2.934 25.656 7.461 1 82.69 53 GLU B N 1
ATOM 1338 C CA . GLU B 1 53 ? -3.781 26.531 6.656 1 82.69 53 GLU B CA 1
ATOM 1339 C C . GLU B 1 53 ? -4.711 27.359 7.539 1 82.69 53 GLU B C 1
ATOM 1341 O O . GLU B 1 53 ? -5.145 26.891 8.602 1 82.69 53 GLU B O 1
ATOM 1346 N N . ASN B 1 54 ? -4.906 28.562 6.973 1 75.12 54 ASN B N 1
ATOM 1347 C CA . ASN B 1 54 ? -5.812 29.469 7.664 1 75.12 54 ASN B CA 1
ATOM 1348 C C . ASN B 1 54 ? -7.266 29.234 7.273 1 75.12 54 ASN B C 1
ATOM 1350 O O . ASN B 1 54 ? -7.766 29.828 6.32 1 75.12 54 ASN B O 1
ATOM 1354 N N . GLU B 1 55 ? -7.703 28.109 7.496 1 65.06 55 GLU B N 1
ATOM 1355 C CA . GLU B 1 55 ? -9.109 27.906 7.145 1 65.06 55 GLU B CA 1
ATOM 1356 C C . GLU B 1 55 ? -9.969 27.75 8.391 1 65.06 55 GLU B C 1
ATOM 1358 O O . GLU B 1 55 ? -9.516 27.203 9.398 1 65.06 55 GLU B O 1
ATOM 1363 N N . VAL B 1 56 ? -11.023 28.469 8.344 1 60.75 56 VAL B N 1
ATOM 1364 C CA . VAL B 1 56 ? -12.016 28.422 9.422 1 60.75 56 VAL B CA 1
ATOM 1365 C C . VAL B 1 56 ? -12.578 27 9.539 1 60.75 56 VAL B C 1
ATOM 1367 O O . VAL B 1 56 ? -12.852 26.531 10.641 1 60.75 56 VAL B O 1
ATOM 1370 N N . ASN B 1 57 ? -12.734 26.391 8.391 1 62.56 57 ASN B N 1
ATOM 1371 C CA . ASN B 1 57 ? -13.297 25.047 8.375 1 62.56 57 ASN B CA 1
ATOM 1372 C C . ASN B 1 57 ? -12.203 23.984 8.438 1 62.56 57 ASN B C 1
ATOM 1374 O O . ASN B 1 57 ? -11.023 24.281 8.242 1 62.56 57 ASN B O 1
ATOM 1378 N N . ASN B 1 58 ? -12.656 22.859 8.82 1 72.62 58 ASN B N 1
ATOM 1379 C CA . ASN B 1 58 ? -11.727 21.734 8.898 1 72.62 58 ASN B CA 1
ATOM 1380 C C . ASN B 1 58 ? -11.047 21.484 7.555 1 72.62 58 ASN B C 1
ATOM 1382 O O . ASN B 1 58 ? -11.641 21.688 6.496 1 72.62 58 ASN B O 1
ATOM 1386 N N . ILE B 1 59 ? -9.727 21.391 7.578 1 82.44 59 ILE B N 1
ATOM 1387 C CA . ILE B 1 59 ? -8.992 21.078 6.359 1 82.44 59 ILE B CA 1
ATOM 1388 C C . ILE B 1 59 ? -9.148 19.609 6.012 1 82.44 59 ILE B C 1
ATOM 1390 O O . ILE B 1 59 ? -9.414 18.781 6.891 1 82.44 59 ILE B O 1
ATOM 1394 N N . GLU B 1 60 ? -9.117 19.281 4.707 1 89.69 60 GLU B N 1
ATOM 1395 C CA . GLU B 1 60 ? -9.102 17.922 4.164 1 89.69 60 GLU B CA 1
ATOM 1396 C C . GLU B 1 60 ? -7.758 17.609 3.512 1 89.69 60 GLU B C 1
ATOM 1398 O O . GLU B 1 60 ? -7.625 17.672 2.287 1 89.69 60 GLU B O 1
ATOM 1403 N N . PRO B 1 61 ? -6.816 17.25 4.383 1 93.31 61 PRO B N 1
ATOM 1404 C CA . PRO B 1 61 ? -5.453 17.078 3.881 1 93.31 61 PRO B CA 1
ATOM 1405 C C . PRO B 1 61 ? -5.27 15.766 3.109 1 93.31 61 PRO B C 1
ATOM 1407 O O . PRO B 1 61 ? -5.996 14.797 3.348 1 93.31 61 PRO B O 1
ATOM 1410 N N . TYR B 1 62 ? -4.324 15.781 2.184 1 95.94 62 TYR B N 1
ATOM 1411 C CA . TYR B 1 62 ? -3.854 14.578 1.51 1 95.94 62 TYR B CA 1
ATOM 1412 C C . TYR B 1 62 ? -2.398 14.727 1.08 1 95.94 62 TYR B C 1
ATOM 1414 O O . TYR B 1 62 ? -1.872 15.836 1.025 1 95.94 62 TYR B O 1
ATOM 1422 N N . LEU B 1 63 ? -1.781 13.617 0.853 1 98 63 LEU B N 1
ATOM 1423 C CA . LEU B 1 63 ? -0.39 13.617 0.414 1 98 63 LEU B CA 1
ATOM 1424 C C . LEU B 1 63 ? -0.283 13.203 -1.052 1 98 63 LEU B C 1
ATOM 1426 O O . LEU B 1 63 ? -1.033 12.344 -1.517 1 98 63 LEU B O 1
ATOM 1430 N N . ILE B 1 64 ? 0.619 13.828 -1.674 1 98.5 64 ILE B N 1
ATOM 1431 C CA . ILE B 1 64 ? 1.1 13.336 -2.959 1 98.5 64 ILE B CA 1
ATOM 1432 C C . ILE B 1 64 ? 2.559 12.906 -2.834 1 98.5 64 ILE B C 1
ATOM 1434 O O . ILE B 1 64 ? 3.398 13.664 -2.348 1 98.5 64 ILE B O 1
ATOM 1438 N N . ILE B 1 65 ? 2.824 11.719 -3.244 1 98.69 65 ILE B N 1
ATOM 1439 C CA . ILE B 1 65 ? 4.191 11.219 -3.303 1 98.69 65 ILE 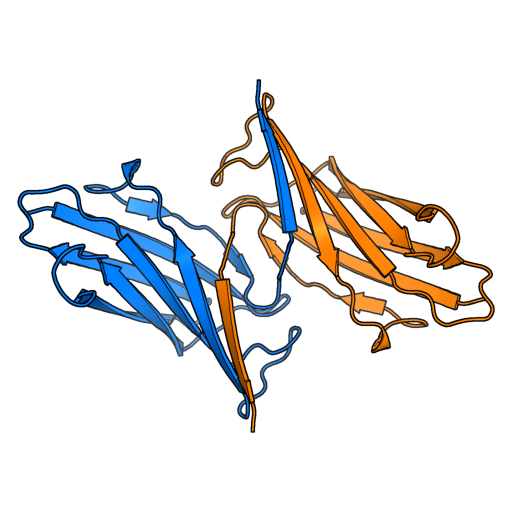B CA 1
ATOM 1440 C C . ILE B 1 65 ? 4.598 10.992 -4.758 1 98.69 65 ILE B C 1
ATOM 1442 O O . ILE B 1 65 ? 3.945 10.227 -5.477 1 98.69 65 ILE B O 1
ATOM 1446 N N . ILE B 1 66 ? 5.613 11.68 -5.156 1 98.44 66 ILE B N 1
ATOM 1447 C CA . ILE B 1 66 ? 6.117 11.594 -6.523 1 98.44 66 ILE B CA 1
ATOM 1448 C C . ILE B 1 66 ? 7.355 10.695 -6.559 1 98.44 66 ILE B C 1
ATOM 1450 O O . ILE B 1 66 ? 8.352 10.977 -5.883 1 98.44 66 ILE B O 1
ATOM 1454 N N . HIS B 1 67 ? 7.273 9.695 -7.375 1 98.12 67 HIS B N 1
ATOM 1455 C CA . HIS B 1 67 ? 8.367 8.734 -7.371 1 98.12 67 HIS B CA 1
ATOM 1456 C C . HIS B 1 67 ? 8.461 8 -8.703 1 98.12 67 HIS B C 1
ATOM 1458 O O . HIS B 1 67 ? 7.719 8.305 -9.641 1 98.12 67 HIS B O 1
ATOM 1464 N N . SER B 1 68 ? 9.461 7.121 -8.797 1 97.75 68 SER B N 1
ATOM 1465 C CA . SER B 1 68 ? 9.688 6.371 -10.023 1 97.75 68 SER B CA 1
ATOM 1466 C C . SER B 1 68 ? 9.758 4.871 -9.75 1 97.75 68 SER B C 1
ATOM 1468 O O . SER B 1 68 ? 10.375 4.125 -10.516 1 97.75 68 SER B O 1
ATOM 1470 N N . CYS B 1 69 ? 9.227 4.461 -8.672 1 97.06 69 CYS B N 1
ATOM 1471 C CA . CYS B 1 69 ? 9.172 3.041 -8.352 1 97.06 69 CYS B CA 1
ATOM 1472 C C . CYS B 1 69 ? 8.141 2.322 -9.211 1 97.06 69 CYS B C 1
ATOM 1474 O O . CYS B 1 69 ? 6.949 2.34 -8.906 1 97.06 69 CYS B O 1
ATOM 1476 N N . ASP B 1 70 ? 8.617 1.68 -10.188 1 93.25 70 ASP B N 1
ATOM 1477 C CA . ASP B 1 70 ? 7.762 0.938 -11.117 1 93.25 70 ASP B CA 1
ATOM 1478 C C . ASP B 1 70 ? 7.891 -0.567 -10.891 1 93.25 70 ASP B C 1
ATOM 1480 O O . ASP B 1 70 ? 8.891 -1.175 -11.273 1 93.25 70 ASP B O 1
ATOM 1484 N N . ASN B 1 71 ? 6.832 -1.152 -10.234 1 88.62 71 ASN B N 1
ATOM 1485 C CA . ASN B 1 71 ? 6.781 -2.586 -9.977 1 88.62 71 ASN B CA 1
ATOM 1486 C C . ASN B 1 71 ? 7.996 -3.057 -9.188 1 88.62 71 ASN B C 1
ATOM 1488 O O . ASN B 1 71 ? 8.602 -4.074 -9.523 1 88.62 71 ASN B O 1
ATOM 1492 N N . GLY B 1 72 ? 8.398 -2.24 -8.297 1 92.19 72 GLY B N 1
ATOM 1493 C CA . GLY B 1 72 ? 9.43 -2.641 -7.352 1 92.19 72 GLY B CA 1
ATOM 1494 C C . GLY B 1 72 ? 10.828 -2.271 -7.805 1 92.19 72 GLY B C 1
ATOM 1495 O O . GLY B 1 72 ? 11.805 -2.566 -7.113 1 92.19 72 GLY B O 1
ATOM 1496 N N . VAL B 1 73 ? 10.852 -1.663 -8.945 1 92.62 73 VAL B N 1
ATOM 1497 C CA . VAL B 1 73 ? 12.148 -1.222 -9.438 1 92.62 73 VAL B CA 1
ATOM 1498 C C . VAL B 1 73 ? 12.094 0.266 -9.781 1 92.62 73 VAL B C 1
ATOM 1500 O O . VAL B 1 73 ? 11.07 0.764 -10.25 1 92.62 73 VAL B O 1
ATOM 1503 N N . ILE B 1 74 ? 13.273 0.917 -9.562 1 95.38 74 ILE B N 1
ATOM 1504 C CA . ILE B 1 74 ? 13.344 2.332 -9.914 1 95.38 74 ILE B CA 1
ATOM 1505 C C . ILE B 1 74 ? 13.508 2.482 -11.422 1 95.38 74 ILE B C 1
ATOM 1507 O O . ILE B 1 74 ? 14.461 1.967 -12.008 1 95.38 74 ILE B O 1
ATOM 1511 N N . ASN B 1 75 ? 12.562 3.096 -12.008 1 96.62 75 ASN B N 1
ATOM 1512 C CA . ASN B 1 75 ? 12.578 3.393 -13.43 1 96.62 75 ASN B CA 1
ATOM 1513 C C . ASN B 1 75 ? 12.531 4.895 -13.695 1 96.62 75 ASN B C 1
ATOM 1515 O O . ASN B 1 75 ? 11.461 5.5 -13.68 1 96.62 75 ASN B O 1
ATOM 1519 N N . PRO B 1 76 ? 13.633 5.453 -13.984 1 95.44 76 PRO B N 1
ATOM 1520 C CA . PRO B 1 76 ? 13.703 6.91 -14.133 1 95.44 76 PRO B CA 1
ATOM 1521 C C . PRO B 1 76 ? 12.836 7.438 -15.273 1 95.44 76 PRO B C 1
ATOM 1523 O O . PRO B 1 76 ? 12.594 8.641 -15.367 1 95.44 76 PRO B O 1
ATOM 1526 N N . LYS B 1 77 ? 12.445 6.621 -16.125 1 97.25 77 LYS B N 1
ATOM 1527 C CA . LYS B 1 77 ? 11.609 7.051 -17.25 1 97.25 77 LYS B CA 1
ATOM 1528 C C . LYS B 1 77 ? 10.148 7.16 -16.828 1 97.25 77 LYS B C 1
ATOM 1530 O O . LYS B 1 77 ? 9.297 7.566 -17.609 1 97.25 77 LYS B O 1
ATOM 1535 N N . CYS B 1 78 ? 9.906 6.734 -15.648 1 96.62 78 CYS B N 1
ATOM 1536 C CA . CYS B 1 78 ? 8.547 6.793 -15.141 1 96.62 78 CYS B CA 1
ATOM 1537 C C . CYS B 1 78 ? 8.406 7.875 -14.078 1 96.62 78 CYS B C 1
ATOM 1539 O O . CYS B 1 78 ? 9.297 8.055 -13.25 1 96.62 78 CYS B O 1
ATOM 1541 N N . SER B 1 79 ? 7.348 8.648 -14.227 1 96.88 79 SER B N 1
ATOM 1542 C CA . SER B 1 79 ? 6.887 9.57 -13.188 1 96.88 79 SER B CA 1
ATOM 1543 C C . SER B 1 79 ? 5.539 9.133 -12.625 1 96.88 79 SER B C 1
ATOM 1545 O O . SER B 1 79 ? 4.535 9.117 -13.336 1 96.88 79 SER B O 1
ATOM 1547 N N . ILE B 1 80 ? 5.602 8.805 -11.391 1 97.88 80 ILE B N 1
ATOM 1548 C CA . ILE B 1 80 ? 4.395 8.289 -10.742 1 97.88 80 ILE B CA 1
ATOM 1549 C C . ILE B 1 80 ? 3.959 9.25 -9.633 1 97.88 80 ILE B C 1
ATOM 1551 O O . ILE B 1 80 ? 4.781 9.695 -8.828 1 97.88 80 ILE B O 1
ATOM 1555 N N . LYS B 1 81 ? 2.746 9.555 -9.625 1 98.19 81 LYS B N 1
ATOM 1556 C CA . LYS B 1 81 ? 2.127 10.383 -8.586 1 98.19 81 LYS B CA 1
ATOM 1557 C C . LYS B 1 81 ? 1.071 9.594 -7.816 1 98.19 81 LYS B C 1
ATOM 1559 O O . LYS B 1 81 ? 0.029 9.234 -8.367 1 98.19 81 LYS B O 1
ATOM 1564 N N . ASP B 1 82 ? 1.391 9.312 -6.566 1 97.81 82 ASP B N 1
ATOM 1565 C CA . ASP B 1 82 ? 0.435 8.641 -5.691 1 97.81 82 ASP B CA 1
ATOM 1566 C C . ASP B 1 82 ? -0.231 9.633 -4.742 1 97.81 82 ASP B C 1
ATOM 1568 O O . ASP B 1 82 ? 0.445 10.453 -4.117 1 97.81 82 ASP B O 1
ATOM 1572 N N . ARG B 1 83 ? -1.488 9.5 -4.652 1 97.56 83 ARG B N 1
ATOM 1573 C CA . ARG B 1 83 ? -2.246 10.32 -3.715 1 97.56 83 ARG B CA 1
ATOM 1574 C C . ARG B 1 83 ? -2.734 9.492 -2.531 1 97.56 83 ARG B C 1
ATOM 1576 O O . ARG B 1 83 ? -3.316 8.422 -2.713 1 97.56 83 ARG B O 1
ATOM 1583 N N . TYR B 1 84 ? -2.488 10 -1.396 1 96.62 84 TYR B N 1
ATOM 1584 C CA . TYR B 1 84 ? -2.875 9.344 -0.152 1 96.62 84 TYR B CA 1
ATOM 1585 C C . TYR B 1 84 ? -3.828 10.219 0.653 1 96.62 84 TYR B C 1
ATOM 1587 O O . TYR B 1 84 ? -3.498 11.359 0.991 1 96.62 84 TYR B O 1
ATOM 1595 N N . GLU B 1 85 ? -4.922 9.648 1.035 1 93.5 85 GLU B N 1
ATOM 1596 C CA . GLU B 1 85 ? -5.828 10.391 1.907 1 93.5 85 GLU B CA 1
ATOM 1597 C C . GLU B 1 85 ? -5.367 10.336 3.361 1 93.5 85 GLU B C 1
ATOM 1599 O O . GLU B 1 85 ? -4.895 9.297 3.826 1 93.5 85 GLU B O 1
ATOM 1604 N N . ILE B 1 86 ? -5.516 11.422 4 1 93.62 86 ILE B N 1
ATOM 1605 C CA . ILE B 1 86 ? -5.188 11.516 5.418 1 93.62 86 ILE B CA 1
ATOM 1606 C C . ILE B 1 86 ? -6.473 11.641 6.238 1 93.62 86 ILE B C 1
ATOM 1608 O O . ILE B 1 86 ? -7.301 12.516 5.977 1 93.62 86 ILE B O 1
ATOM 1612 N N . PRO B 1 87 ? -6.625 10.766 7.195 1 91.56 87 PRO B N 1
ATOM 1613 C CA . PRO B 1 87 ? -7.824 10.867 8.023 1 91.56 87 PRO B CA 1
ATOM 1614 C C . PRO B 1 87 ? -7.945 12.227 8.719 1 91.56 87 PRO B C 1
ATOM 1616 O O . PRO B 1 87 ? -6.996 12.68 9.359 1 91.56 87 PRO B O 1
ATOM 1619 N N . ARG B 1 88 ? -9.094 12.797 8.758 1 90.06 88 ARG B N 1
ATOM 1620 C CA . ARG B 1 88 ? -9.328 14.141 9.281 1 90.06 88 ARG B CA 1
ATOM 1621 C C . ARG B 1 88 ? -9.141 14.18 10.797 1 90.06 88 ARG B C 1
ATOM 1623 O O . ARG B 1 88 ? -8.883 15.242 11.367 1 90.06 88 ARG B O 1
ATOM 1630 N N . LYS B 1 89 ? -9.289 13.086 11.414 1 90.75 89 LYS B N 1
ATOM 1631 C CA . LYS B 1 89 ? -9.18 13.031 12.867 1 90.75 89 LYS B CA 1
ATOM 1632 C C . LYS B 1 89 ? -7.781 13.445 13.328 1 90.75 89 LYS B C 1
ATO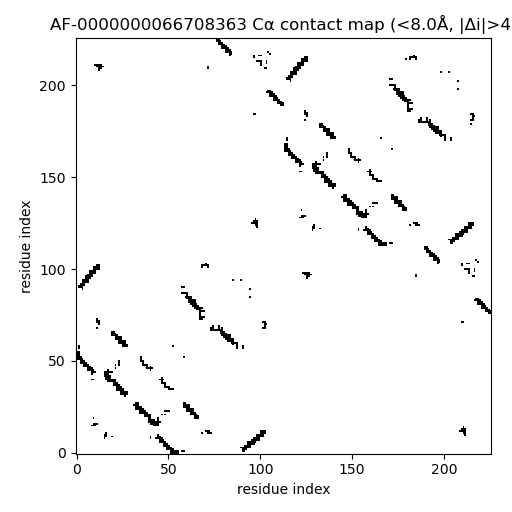M 1634 O O . LYS B 1 89 ? -7.574 13.742 14.508 1 90.75 89 LYS B O 1
ATOM 1639 N N . TYR B 1 90 ? -6.918 13.469 12.422 1 93.31 90 TYR B N 1
ATOM 1640 C CA . TYR B 1 90 ? -5.543 13.781 12.805 1 93.31 90 TYR B CA 1
ATOM 1641 C C . TYR B 1 90 ? -5.242 15.258 12.602 1 93.31 90 TYR B C 1
ATOM 1643 O O . TYR B 1 90 ? -4.141 15.719 12.898 1 93.31 90 TYR B O 1
ATOM 1651 N N . VAL B 1 91 ? -6.195 15.969 12.055 1 92.75 91 VAL B N 1
ATOM 1652 C CA . VAL B 1 91 ? -5.996 17.406 11.961 1 92.75 91 VAL B CA 1
ATOM 1653 C C . VAL B 1 91 ? -5.773 17.984 13.359 1 92.75 91 VAL B C 1
ATOM 1655 O O . VAL B 1 91 ? -6.535 17.703 14.289 1 92.75 91 VAL B O 1
ATOM 1658 N N . GLY B 1 92 ? -4.777 18.766 13.484 1 93.25 92 GLY B N 1
ATOM 1659 C CA . GLY B 1 92 ? -4.379 19.281 14.781 1 93.25 92 GLY B CA 1
ATOM 1660 C C . GLY B 1 92 ? -3.414 18.375 15.523 1 93.25 92 GLY B C 1
ATOM 1661 O O . GLY B 1 92 ? -3.045 18.656 16.672 1 93.25 92 GLY B O 1
ATOM 1662 N N . ASP B 1 93 ? -2.992 17.297 14.898 1 94.81 93 ASP B N 1
ATOM 1663 C CA . ASP B 1 93 ? -2.115 16.297 15.508 1 94.81 93 ASP B CA 1
ATOM 1664 C C . ASP B 1 93 ? -1.131 15.734 14.484 1 94.81 93 ASP B C 1
ATOM 1666 O O . ASP B 1 93 ? -0.881 16.359 13.445 1 94.81 93 ASP B O 1
ATOM 1670 N N . THR B 1 94 ? -0.445 14.711 14.867 1 96.5 94 THR B N 1
ATOM 1671 C CA . THR B 1 94 ? 0.48 14.008 13.984 1 96.5 94 THR B CA 1
ATOM 1672 C C . THR B 1 94 ? -0.118 12.68 13.516 1 96.5 94 THR B C 1
ATOM 1674 O O . THR B 1 94 ? -0.659 11.922 14.32 1 96.5 94 THR B O 1
ATOM 1677 N N . TYR B 1 95 ? -0.114 12.477 12.242 1 95.94 95 TYR B N 1
ATOM 1678 C CA . TYR B 1 95 ? -0.499 11.195 11.656 1 95.94 95 TYR B CA 1
ATOM 1679 C C . TYR B 1 95 ? 0.726 10.422 11.188 1 95.94 95 TYR B C 1
ATOM 1681 O O . TYR B 1 95 ? 1.441 10.867 10.281 1 95.94 95 TYR B O 1
ATOM 1689 N N . ASN B 1 96 ? 0.905 9.25 11.805 1 96.88 96 ASN B N 1
ATOM 1690 C CA . ASN B 1 96 ? 1.966 8.352 11.359 1 96.88 96 ASN B CA 1
ATOM 1691 C C . ASN B 1 96 ? 1.442 7.316 10.375 1 96.88 96 ASN B C 1
ATOM 1693 O O . ASN B 1 96 ? 0.719 6.395 10.758 1 96.88 96 ASN B O 1
ATOM 1697 N N . MET B 1 97 ? 1.907 7.441 9.133 1 96.81 97 MET B N 1
ATOM 1698 C CA . MET B 1 97 ? 1.447 6.543 8.07 1 96.81 97 MET B CA 1
ATOM 1699 C C . MET B 1 97 ? 2.135 5.188 8.172 1 96.81 97 MET B C 1
ATOM 1701 O O . MET B 1 97 ? 1.684 4.211 7.57 1 96.81 97 MET B O 1
ATOM 170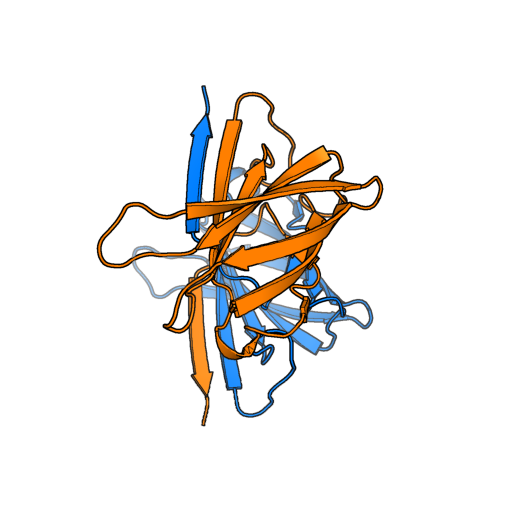5 N N . GLY B 1 98 ? 3.26 5.148 8.906 1 96.62 98 GLY B N 1
ATOM 1706 C CA . GLY B 1 98 ? 4.062 3.938 8.883 1 96.62 98 GLY B CA 1
ATOM 1707 C C . GLY B 1 98 ? 4.84 3.76 7.59 1 96.62 98 GLY B C 1
ATOM 1708 O O . GLY B 1 98 ? 5.375 4.727 7.043 1 96.62 98 GLY B O 1
ATOM 1709 N N . ILE B 1 99 ? 4.992 2.506 7.199 1 96.69 99 ILE B N 1
ATOM 1710 C CA . ILE B 1 99 ? 5.699 2.229 5.953 1 96.69 99 ILE B CA 1
ATOM 1711 C C . ILE B 1 99 ? 4.746 2.391 4.77 1 96.69 99 ILE B C 1
ATOM 1713 O O . ILE B 1 99 ? 3.617 1.895 4.805 1 96.69 99 ILE B O 1
ATOM 1717 N N . VAL B 1 100 ? 5.215 3.068 3.83 1 97.25 100 VAL B N 1
ATOM 1718 C CA . VAL B 1 100 ? 4.469 3.283 2.596 1 97.25 100 VAL B CA 1
ATOM 1719 C C . VAL B 1 100 ? 5.137 2.535 1.446 1 97.25 100 VAL B C 1
ATOM 1721 O O . VAL B 1 100 ? 6.199 2.941 0.969 1 97.25 100 VAL B O 1
ATOM 1724 N N . SER B 1 101 ? 4.527 1.48 1.03 1 96.56 101 SER B N 1
ATOM 1725 C CA . SER B 1 101 ? 5.031 0.727 -0.114 1 96.56 101 SER B CA 1
ATOM 1726 C C . SER B 1 101 ? 4.605 1.37 -1.43 1 96.56 101 SER B C 1
ATOM 1728 O O . SER B 1 101 ? 3.428 1.345 -1.787 1 96.56 101 SER B O 1
ATOM 1730 N N . LEU B 1 102 ? 5.562 1.74 -2.201 1 96.75 102 LEU B N 1
ATOM 1731 C CA . LEU B 1 102 ? 5.277 2.523 -3.398 1 96.75 102 LEU B CA 1
ATOM 1732 C C . LEU B 1 102 ? 4.812 1.625 -4.539 1 96.75 102 LEU B C 1
ATOM 1734 O O . LEU B 1 102 ? 4.047 2.057 -5.402 1 96.75 102 LEU B O 1
ATOM 1738 N N . ASN B 1 103 ? 5.242 0.422 -4.535 1 94 103 ASN B N 1
ATOM 1739 C CA . ASN B 1 103 ? 5.004 -0.451 -5.68 1 94 103 ASN B CA 1
ATOM 1740 C C . ASN B 1 103 ? 3.676 -1.19 -5.551 1 94 103 ASN B C 1
ATOM 1742 O O . ASN B 1 103 ? 3.199 -1.792 -6.516 1 94 103 ASN B O 1
ATOM 1746 N N . ILE B 1 104 ? 3.111 -1.115 -4.332 1 90.88 104 ILE B N 1
ATOM 1747 C CA . ILE B 1 104 ? 1.944 -1.947 -4.062 1 90.88 104 ILE B CA 1
ATOM 1748 C C . ILE B 1 104 ? 0.676 -1.208 -4.488 1 90.88 104 ILE B C 1
ATOM 1750 O O . ILE B 1 104 ? 0.478 -0.046 -4.129 1 90.88 104 ILE B O 1
ATOM 1754 N N . VAL B 1 105 ? -0.068 -1.889 -5.289 1 89.25 105 VAL B N 1
ATOM 1755 C CA . VAL B 1 105 ? -1.423 -1.459 -5.621 1 89.25 105 VAL B CA 1
ATOM 1756 C C . VAL B 1 105 ? -2.418 -2.557 -5.25 1 89.25 105 VAL B C 1
ATOM 1758 O O . VAL B 1 105 ? -2.16 -3.74 -5.484 1 89.25 105 VAL B O 1
ATOM 1761 N N . LYS B 1 106 ? -3.51 -2.104 -4.602 1 93.81 106 LYS B N 1
ATOM 1762 C CA . LYS B 1 106 ? -4.449 -3.113 -4.125 1 93.81 106 LYS B CA 1
ATOM 1763 C C . LYS B 1 106 ? -5.887 -2.625 -4.238 1 93.81 106 LYS B C 1
ATOM 1765 O O . LYS B 1 106 ? -6.133 -1.422 -4.348 1 93.81 106 LYS B O 1
ATOM 1770 N N . ARG B 1 107 ? -6.793 -3.588 -4.285 1 94.56 107 ARG B N 1
ATOM 1771 C CA . ARG B 1 107 ? -8.219 -3.371 -4.078 1 94.56 107 ARG B CA 1
ATOM 1772 C C . ARG B 1 107 ? -8.656 -3.889 -2.713 1 94.56 107 ARG B C 1
ATOM 1774 O O . ARG B 1 107 ? -8.297 -4.996 -2.316 1 94.56 107 ARG B O 1
ATOM 1781 N N . ARG B 1 108 ? -9.391 -3.061 -2.074 1 95.5 108 ARG B N 1
ATOM 1782 C CA . ARG B 1 108 ? -9.719 -3.365 -0.686 1 95.5 108 ARG B CA 1
ATOM 1783 C C . ARG B 1 108 ? -11.219 -3.574 -0.511 1 95.5 108 ARG B C 1
ATOM 1785 O O . ARG B 1 108 ? -12.023 -2.818 -1.058 1 95.5 108 ARG B O 1
ATOM 1792 N N . GLN B 1 109 ? -11.531 -4.621 0.198 1 96.25 109 GLN B N 1
ATOM 1793 C CA . GLN B 1 109 ? -12.859 -4.836 0.756 1 96.25 109 GLN B CA 1
ATOM 1794 C C . GLN B 1 109 ? -12.812 -4.895 2.279 1 96.25 109 GLN B C 1
ATOM 1796 O O . GLN B 1 109 ? -12.109 -5.727 2.854 1 96.25 109 GLN B O 1
ATOM 1801 N N . LYS B 1 110 ? -13.469 -4.035 2.936 1 94.5 110 LYS B N 1
ATOM 1802 C CA . LYS B 1 110 ? -13.453 -3.93 4.391 1 94.5 110 LYS B CA 1
ATOM 1803 C C . LYS B 1 110 ? -14.844 -4.176 4.973 1 94.5 110 LYS B C 1
ATOM 1805 O O . LYS B 1 110 ? -15.828 -3.607 4.504 1 94.5 110 LYS B O 1
ATOM 1810 N N . ASN B 1 111 ? -14.883 -5.035 5.848 1 95.69 111 ASN B N 1
ATOM 1811 C CA . ASN B 1 111 ? -16.078 -5.309 6.629 1 95.69 111 ASN B CA 1
ATOM 1812 C C . ASN B 1 111 ? -15.805 -5.242 8.125 1 95.69 111 ASN B C 1
ATOM 1814 O O . ASN B 1 111 ? -15.039 -6.055 8.656 1 95.69 111 ASN B O 1
ATOM 1818 N N . CYS B 1 112 ? -16.453 -4.254 8.805 1 92.94 112 CYS B N 1
ATOM 1819 C CA . CYS B 1 112 ? -16.297 -4.137 10.25 1 92.94 112 CYS B CA 1
ATOM 1820 C C . CYS B 1 112 ? -17.641 -4.219 10.953 1 92.94 112 CYS B C 1
ATOM 1822 O O . CYS B 1 112 ? -18.641 -3.695 10.461 1 92.94 112 CYS B O 1
ATOM 1824 N N . VAL B 1 113 ? -17.719 -4.816 12.094 1 91 113 VAL B N 1
ATOM 1825 C CA . VAL B 1 113 ? -18.938 -4.992 12.891 1 91 113 VAL B CA 1
ATOM 1826 C C . VAL B 1 113 ? -18.844 -4.148 14.164 1 91 113 VAL B C 1
ATOM 1828 O O . VAL B 1 113 ? -17.75 -3.924 14.688 1 91 113 VAL B O 1
#

Sequence (226 aa):
MKNITVTGQVACSDRSQKDIEIQLWERDTLDPDDLLNTTKTDNHGRFRIFGQENEVNNIEPYLIIIHSCDNGVINPKCSIKDRYEIPRKYVGDTYNMGIVSLNIVKRRQKNCVMKNITVTGQVACSDRSQKDIEIQLWERDTLDPDDLLNTTKTDNHGRFRIFGQENEVNNIEPYLIIIHSCDNGVINPKCSIKDRYEIPRKYVGDTYNMGIVSLNIVKRRQKNCV

pLDDT: mean 92.94, std 8.2, range [60.56, 98.81]

Radius of gyration: 18.71 Å; Cα contacts (8 Å, |Δi|>4): 632; chains: 2; bounding box: 38×57×37 Å

Nearest PDB structures (foldseek):
  1etb-assembly1_2  TM=5.903E-01  e=1.580E-02  Homo sapiens
  2f8i-assembly1_B  TM=5.527E-01  e=2.314E-02  Homo sapiens
  2gab-assembly1_A-2  TM=5.796E-01  e=3.778E-02  Homo sapiens
  3u2j-assembly1_B-2  TM=5.501E-01  e=3.990E-02  Homo sapiens
  7ybr-assembly1_B-2  TM=5.531E-01  e=3.388E-02  Homo sapiens

Foldseek 3Di:
DKKEKEKEFEAQAPGTDWFKKKWKWWDDPPDHIDTFDMDIAHPRRIDMDMGDDDDPDQTFMKMWIWAQREQRDRDPVDIDIDIGGDDSVRIVHYHYPYYHHPHDDDDDDDDDD/DKKEKEKEFEAQAPGTDWFKKKWKWWDDDPDHIDTFDMDIAHPRRIDMDMGDDDDPDQTFMKMWIWAQREQRDRDPVDTDIDIGGDDSVRIVHYHYPYYHHPHDDDDDDDDDD

InterPro domains:
  IPR001534 Transthyretin-like [PF01060] (7-87)
  IPR001534 Transthyretin-like [PTHR21700] (3-104)
  IPR038479 Transthyretin-like superfamily [G3DSA:2.60.40.3330] (1-110)

Organism: Brugia malayi (NCBI:txid6279)

Solvent-accessible surface area (backbone atoms only — not comparable to full-atom values): 11663 Å² total; per-residue (Å²): 115,44,34,35,33,43,32,35,28,36,22,34,18,78,36,61,36,52,71,35,42,39,34,37,34,31,59,47,92,87,47,79,64,42,80,50,36,74,43,53,20,37,88,71,5,34,39,69,47,64,35,61,43,88,39,95,58,88,71,50,43,30,37,40,39,45,43,30,45,54,83,42,35,81,34,87,55,31,48,29,42,34,38,32,78,48,68,61,87,30,58,70,37,71,38,73,57,21,39,42,34,61,40,67,62,72,48,79,46,79,48,69,114,115,44,34,35,32,43,35,35,28,35,23,33,18,80,36,61,37,52,71,35,42,38,33,38,33,33,59,46,93,88,48,78,65,43,79,50,35,74,42,54,20,38,89,70,5,35,40,70,47,62,34,61,43,88,42,96,56,86,70,49,43,31,36,39,41,44,43,29,47,54,81,43,34,83,34,89,54,32,47,30,42,34,36,31,79,46,70,61,86,31,58,72,36,71,40,72,58,21,39,40,34,61,39,66,61,74,49,79,46,78,47,70,115

Secondary structure (DSSP, 8-state):
-EEEEEEEEEEETTEE-SS-EEEEEEE-SSSPPEEEEEEE--TTSEEEEEEEE--SSPPEEEEEEEE-EETTEE-TTEEEEEEEE--GGGTTSEEEEEEEESS--EEEEEEE-/-EEEEEEEEEEETTEE-SS-EEEEEEE-SSSPPEEEEEEE--TTSEEEEEEEE--SSPPEEEEEEEE-EETTEE-TTEEEEEEEE--GGGTTSEEEEEEEETT--EEEEEEE-